Protein AF-A0A519ZUM8-F1 (afdb_monomer_lite)

Structure (mmCIF, N/CA/C/O backbone):
data_AF-A0A519ZUM8-F1
#
_entry.id   AF-A0A519ZUM8-F1
#
loop_
_atom_site.group_PDB
_atom_site.id
_atom_site.type_symbol
_atom_site.label_atom_id
_atom_site.label_alt_id
_atom_site.label_comp_id
_atom_site.label_asym_id
_atom_site.label_entity_id
_atom_site.label_seq_id
_atom_site.pdbx_PDB_ins_code
_atom_site.Cartn_x
_atom_site.Cartn_y
_atom_site.Cartn_z
_atom_site.occupancy
_atom_site.B_iso_or_equiv
_atom_site.auth_seq_id
_atom_site.auth_comp_id
_atom_site.auth_asym_id
_atom_site.auth_atom_id
_atom_site.pdbx_PDB_model_num
ATOM 1 N N . MET A 1 1 ? 19.203 -51.548 42.060 1.00 41.56 1 MET A N 1
ATOM 2 C CA . MET A 1 1 ? 18.776 -51.463 40.642 1.00 41.56 1 MET A CA 1
ATOM 3 C C . MET A 1 1 ? 18.065 -50.136 40.434 1.00 41.56 1 MET A C 1
ATOM 5 O O . MET A 1 1 ? 17.323 -49.725 41.312 1.00 41.56 1 MET A O 1
ATOM 9 N N . LYS A 1 2 ? 18.414 -49.425 39.357 1.00 39.97 2 LYS A N 1
ATOM 10 C CA . LYS A 1 2 ? 18.194 -47.983 39.162 1.00 39.97 2 LYS A CA 1
ATOM 11 C C . LYS A 1 2 ? 16.715 -47.632 38.944 1.00 39.97 2 LYS A C 1
ATOM 13 O O . LYS A 1 2 ? 16.081 -48.186 38.053 1.00 39.97 2 LYS A O 1
ATOM 18 N N . LEU A 1 3 ? 16.223 -46.678 39.734 1.00 42.53 3 LEU A N 1
ATOM 19 C CA . LEU A 1 3 ? 14.941 -45.998 39.568 1.00 42.53 3 LEU A CA 1
ATOM 20 C C . LEU A 1 3 ? 15.120 -44.939 38.462 1.00 42.53 3 LEU A C 1
ATOM 22 O O . LEU A 1 3 ? 15.820 -43.949 38.666 1.00 42.53 3 LEU A O 1
ATOM 26 N N . PHE A 1 4 ? 14.573 -45.173 37.269 1.00 46.28 4 PHE A N 1
ATOM 27 C CA . PHE A 1 4 ? 14.552 -44.170 36.202 1.00 46.28 4 PHE A CA 1
ATOM 28 C C . PHE A 1 4 ? 13.338 -43.260 36.409 1.00 46.28 4 PHE A C 1
ATOM 30 O O . PHE A 1 4 ? 12.204 -43.659 36.154 1.00 46.28 4 PHE A O 1
ATOM 37 N N . SER A 1 5 ? 13.586 -42.040 36.883 1.00 47.97 5 SER A N 1
ATOM 38 C CA . SER A 1 5 ? 12.590 -40.970 36.911 1.00 47.97 5 SER A CA 1
ATOM 39 C C . SER A 1 5 ? 12.244 -40.560 35.480 1.00 47.97 5 SER A C 1
ATOM 41 O O . SER A 1 5 ? 13.072 -39.998 34.763 1.00 47.97 5 SER A O 1
ATOM 43 N N . LEU A 1 6 ? 11.014 -40.858 35.068 1.00 54.91 6 LEU A N 1
ATOM 44 C CA . LEU A 1 6 ? 10.426 -40.407 33.815 1.00 54.91 6 LEU A CA 1
ATOM 45 C C . LEU A 1 6 ? 10.155 -38.895 33.932 1.00 54.91 6 LEU A C 1
ATOM 47 O O . LEU A 1 6 ? 9.176 -38.473 34.542 1.00 54.91 6 LEU A O 1
ATOM 51 N N . ILE A 1 7 ? 11.049 -38.064 33.394 1.00 55.28 7 ILE A N 1
ATOM 52 C CA . ILE A 1 7 ? 10.798 -36.629 33.226 1.00 55.28 7 ILE A CA 1
ATOM 53 C C . ILE A 1 7 ? 9.867 -36.481 32.021 1.00 55.28 7 ILE A C 1
ATOM 55 O O . ILE A 1 7 ? 10.304 -36.476 30.872 1.00 55.28 7 ILE A O 1
ATOM 59 N N . THR A 1 8 ? 8.565 -36.387 32.277 1.00 53.69 8 THR A N 1
ATOM 60 C CA . THR A 1 8 ? 7.583 -35.920 31.293 1.00 53.69 8 THR A CA 1
ATOM 61 C C . THR A 1 8 ? 7.836 -34.443 31.014 1.00 53.69 8 THR A C 1
ATOM 63 O O . THR A 1 8 ? 7.388 -33.566 31.751 1.00 53.69 8 THR A O 1
ATOM 66 N N . LEU A 1 9 ? 8.577 -34.170 29.939 1.00 51.12 9 LEU A N 1
ATOM 67 C CA . LEU A 1 9 ? 8.634 -32.859 29.306 1.00 51.12 9 LEU A CA 1
ATOM 68 C C . LEU A 1 9 ? 7.237 -32.569 28.736 1.00 51.12 9 LEU A C 1
ATOM 70 O O . LEU A 1 9 ? 6.881 -33.036 27.654 1.00 51.12 9 LEU A O 1
ATOM 74 N N . PHE A 1 10 ? 6.421 -31.837 29.493 1.00 53.69 10 PHE A N 1
ATOM 75 C CA . PHE A 1 10 ? 5.206 -31.226 28.968 1.00 53.69 10 PHE A CA 1
ATOM 76 C C . PHE A 1 10 ? 5.630 -30.204 27.911 1.00 53.69 10 PHE A C 1
ATOM 78 O O . PHE A 1 10 ? 6.033 -29.081 28.209 1.00 53.69 10 PHE A O 1
ATOM 85 N N . PHE A 1 11 ? 5.579 -30.632 26.654 1.00 51.28 11 PHE A N 1
ATOM 86 C CA . PHE A 1 11 ? 5.562 -29.759 25.495 1.00 51.28 11 PHE A CA 1
ATOM 87 C C . PHE A 1 11 ? 4.285 -28.910 25.584 1.00 51.28 11 PHE A C 1
ATOM 89 O O . PHE A 1 11 ? 3.235 -29.292 25.075 1.00 51.28 11 PHE A O 1
ATOM 96 N N . CYS A 1 12 ? 4.360 -27.759 26.258 1.00 50.03 12 CYS A N 1
ATOM 97 C CA . CYS A 1 12 ? 3.384 -26.686 26.098 1.00 50.03 12 CYS A CA 1
ATOM 98 C C . CYS A 1 12 ? 3.489 -26.191 24.653 1.00 50.03 12 CYS A C 1
ATOM 100 O O . CYS A 1 12 ? 4.255 -25.278 24.345 1.00 50.03 12 CYS A O 1
ATOM 102 N N . TRP A 1 13 ? 2.772 -26.857 23.748 1.00 47.19 13 TRP A N 1
ATOM 103 C CA . TRP A 1 13 ? 2.555 -26.378 22.393 1.00 47.19 13 TRP A CA 1
ATOM 104 C C . TRP A 1 13 ? 1.933 -24.991 22.490 1.00 47.19 13 TRP A C 1
ATOM 106 O O . TRP A 1 13 ? 0.949 -24.783 23.199 1.00 47.19 13 TRP A O 1
ATOM 116 N N . GLY A 1 14 ? 2.624 -24.041 21.863 1.00 46.78 14 GLY A N 1
ATOM 117 C CA . GLY A 1 14 ? 2.451 -22.618 22.073 1.00 46.78 14 GLY A CA 1
ATOM 118 C C . GLY A 1 14 ? 0.999 -22.188 21.970 1.00 46.78 14 GLY A C 1
ATOM 119 O O . GLY A 1 14 ? 0.382 -22.280 20.912 1.00 46.78 14 GLY A O 1
ATOM 120 N N . VAL A 1 15 ? 0.492 -21.630 23.066 1.00 50.41 15 VAL A N 1
ATOM 121 C CA . VAL A 1 15 ? -0.596 -20.666 22.984 1.00 50.41 15 VAL A CA 1
ATOM 122 C C . VAL A 1 15 ? -0.020 -19.491 22.198 1.00 50.41 15 VAL A C 1
ATOM 124 O O . VAL A 1 15 ? 0.757 -18.695 22.732 1.00 50.41 15 VAL A O 1
ATOM 127 N N . VAL A 1 16 ? -0.315 -19.432 20.899 1.00 53.84 16 VAL A N 1
ATOM 128 C CA . VAL A 1 16 ? -0.046 -18.252 20.079 1.00 53.84 16 VAL A CA 1
ATOM 129 C C . VAL A 1 16 ? -0.999 -17.181 20.591 1.00 53.84 16 VAL A C 1
ATOM 131 O O . VAL A 1 16 ? -2.130 -17.049 20.142 1.00 53.84 16 VAL A O 1
ATOM 134 N N . ASN A 1 17 ? -0.579 -16.469 21.634 1.00 61.06 17 ASN A N 1
ATOM 135 C CA . ASN A 1 17 ? -1.303 -15.297 22.092 1.00 61.06 17 ASN A CA 1
ATOM 136 C C . ASN A 1 17 ? -1.300 -14.291 20.945 1.00 61.06 17 ASN A C 1
ATOM 138 O O . ASN A 1 17 ? -0.235 -14.036 20.381 1.00 61.06 17 ASN A O 1
ATOM 142 N N . ALA A 1 18 ? -2.464 -13.729 20.610 1.00 62.94 18 ALA A N 1
ATOM 143 C CA . ALA A 1 18 ? -2.555 -12.683 19.602 1.00 62.94 18 ALA A CA 1
ATOM 144 C C . ALA A 1 18 ? -1.502 -11.598 19.878 1.00 62.94 18 ALA A C 1
ATOM 146 O O . ALA A 1 18 ? -1.401 -11.070 20.989 1.00 62.94 18 ALA A O 1
ATOM 147 N N . GLN A 1 19 ? -0.676 -11.322 18.872 1.00 86.56 19 GLN A N 1
ATOM 148 C CA . GLN A 1 19 ? 0.558 -10.552 19.036 1.00 86.56 19 GLN A CA 1
ATOM 149 C C . GLN A 1 19 ? 0.344 -9.056 18.789 1.00 86.56 19 GLN A C 1
ATOM 151 O O . GLN A 1 19 ? 1.147 -8.233 19.236 1.00 86.56 19 GLN A O 1
ATOM 156 N N . THR A 1 20 ? -0.760 -8.689 18.132 1.00 95.06 20 THR A N 1
ATOM 157 C CA . THR A 1 20 ? -1.128 -7.294 17.890 1.00 95.06 20 THR A CA 1
ATOM 158 C C . THR A 1 20 ? -2.576 -7.042 18.280 1.00 95.06 20 THR A C 1
ATOM 160 O O . THR A 1 20 ? -3.493 -7.488 17.604 1.00 95.06 20 THR A O 1
ATOM 163 N N . LYS A 1 21 ? -2.800 -6.281 19.349 1.00 97.06 21 LYS A N 1
ATOM 164 C CA . LYS A 1 21 ? -4.116 -5.832 19.804 1.00 97.06 21 LYS A CA 1
ATOM 165 C C . LYS A 1 21 ? -4.288 -4.355 19.481 1.00 97.06 21 LYS A C 1
ATOM 167 O O . LYS A 1 21 ? -3.681 -3.492 20.109 1.00 97.06 21 LYS A O 1
ATOM 172 N N . ILE A 1 22 ? -5.124 -4.054 18.503 1.00 97.69 22 ILE A N 1
ATOM 173 C CA . ILE A 1 22 ? -5.331 -2.693 18.015 1.00 97.69 22 ILE A CA 1
ATOM 174 C C . ILE A 1 22 ? -6.565 -2.120 18.706 1.00 97.69 22 ILE A C 1
ATOM 176 O O . ILE A 1 22 ? -7.627 -2.743 18.720 1.00 97.69 22 ILE A O 1
ATOM 180 N N . GLN A 1 23 ? -6.429 -0.916 19.257 1.00 98.31 23 GLN A N 1
ATOM 181 C CA . GLN A 1 23 ? -7.557 -0.120 19.729 1.00 98.31 23 GLN A CA 1
ATOM 182 C C . GLN A 1 23 ? -7.806 1.025 18.746 1.00 98.31 23 GLN A C 1
ATOM 184 O O . GLN A 1 23 ? -6.896 1.807 18.475 1.00 98.31 23 GLN A O 1
ATOM 189 N N . ILE A 1 24 ? -9.031 1.157 18.247 1.00 98.19 24 ILE A N 1
ATOM 190 C CA . ILE A 1 24 ? -9.461 2.312 17.453 1.00 98.19 24 ILE A CA 1
ATOM 191 C C . ILE A 1 24 ? -10.409 3.156 18.298 1.00 98.19 24 ILE A C 1
ATOM 193 O O . ILE A 1 24 ? -11.334 2.620 18.908 1.00 98.19 24 ILE A O 1
ATOM 197 N N . SER A 1 25 ? -10.184 4.466 18.309 1.00 98.31 25 SER A N 1
ATOM 198 C CA . SER A 1 25 ? -11.112 5.458 18.847 1.00 98.31 25 SER A CA 1
ATOM 199 C C . SER A 1 25 ? -11.563 6.392 17.729 1.00 98.31 25 SER A C 1
ATOM 201 O O . SER A 1 25 ? -10.733 7.047 17.095 1.00 98.31 25 SER A O 1
ATOM 203 N N . THR A 1 26 ? -12.870 6.474 17.512 1.00 98.06 26 THR A N 1
ATOM 204 C CA . THR A 1 26 ? -13.480 7.150 16.368 1.00 98.06 26 THR A CA 1
ATOM 205 C C . THR A 1 26 ? -14.286 8.353 16.819 1.00 98.06 26 THR A C 1
ATOM 207 O O . THR A 1 26 ? -15.216 8.236 17.609 1.00 98.06 26 THR A O 1
ATOM 210 N N . LYS A 1 27 ? -13.957 9.526 16.278 1.00 97.75 27 LYS A N 1
ATOM 211 C CA . LYS A 1 27 ? -14.781 10.730 16.397 1.00 97.75 27 LYS A CA 1
ATOM 212 C C . LYS A 1 27 ? -15.744 10.798 15.214 1.00 97.75 27 LYS A C 1
ATOM 214 O O . LYS A 1 27 ? -15.303 10.909 14.071 1.00 97.75 27 LYS A O 1
ATOM 219 N N . ASN A 1 28 ? -17.046 10.792 15.489 1.00 96.12 28 ASN A N 1
ATOM 220 C CA . ASN A 1 28 ? -18.106 10.924 14.484 1.00 96.12 28 ASN A CA 1
ATOM 221 C C . ASN A 1 28 ? -18.927 12.214 14.708 1.00 96.12 28 ASN A C 1
ATOM 223 O O . ASN A 1 28 ? -20.092 12.149 15.105 1.00 96.12 28 ASN A O 1
ATOM 227 N N . PRO A 1 29 ? -18.336 13.408 14.494 1.00 94.12 29 PRO A N 1
ATOM 228 C CA . PRO A 1 29 ? -18.987 14.685 14.804 1.00 94.12 29 PRO A CA 1
ATOM 229 C C . PRO A 1 29 ? -20.238 14.951 13.957 1.00 94.12 29 PRO A C 1
ATOM 231 O O . PRO A 1 29 ? -21.135 15.662 14.397 1.00 94.12 29 PRO A O 1
ATOM 234 N N . LEU A 1 30 ? -20.310 14.370 12.756 1.00 94.19 30 LEU A N 1
ATOM 235 C CA . LEU A 1 30 ? -21.458 14.492 11.854 1.00 94.19 30 LEU A CA 1
ATOM 236 C C . LEU A 1 30 ? -22.570 13.478 12.153 1.00 94.19 30 LEU A C 1
ATOM 238 O O . LEU A 1 30 ? -23.554 13.443 11.418 1.00 94.19 30 LEU A O 1
ATOM 242 N N . GLN A 1 31 ? -22.405 12.640 13.186 1.00 94.62 31 GLN A N 1
ATOM 243 C CA . GLN A 1 31 ? -23.358 11.593 13.567 1.00 94.62 31 GLN A CA 1
ATOM 244 C C . GLN A 1 31 ? -23.766 10.715 12.375 1.00 94.62 31 GLN A C 1
ATOM 246 O O . GLN A 1 31 ? -24.932 10.363 12.195 1.00 94.62 31 GLN A O 1
ATOM 251 N N . LEU A 1 32 ? -22.791 10.371 11.528 1.00 95.06 32 LEU A N 1
ATOM 252 C CA . LEU A 1 32 ? -23.019 9.500 10.383 1.00 95.06 32 LEU A CA 1
ATOM 253 C C . LEU A 1 32 ? -23.594 8.171 10.877 1.00 95.06 32 LEU A C 1
ATOM 255 O O . LEU A 1 32 ? -23.046 7.567 11.802 1.00 95.06 32 LEU A O 1
ATOM 259 N N . LYS A 1 33 ? -24.671 7.703 10.242 1.00 96.06 33 LYS A N 1
ATOM 260 C CA . LYS A 1 33 ? -25.245 6.385 10.519 1.00 96.06 33 LYS A CA 1
ATOM 261 C C . LYS A 1 33 ? -24.340 5.309 9.921 1.00 96.06 33 LYS A C 1
ATOM 263 O O . LYS A 1 33 ? -24.407 5.035 8.727 1.00 96.06 33 LYS A O 1
ATOM 268 N N . ILE A 1 34 ? -23.470 4.746 10.749 1.00 97.38 34 ILE A N 1
ATOM 269 C CA . ILE A 1 34 ? -22.538 3.690 10.352 1.00 97.38 34 ILE A CA 1
ATOM 270 C C . ILE A 1 34 ? -23.230 2.351 10.577 1.00 97.38 34 ILE A C 1
ATOM 272 O O . ILE A 1 34 ? -23.614 2.035 11.700 1.00 97.38 34 ILE A O 1
ATOM 276 N N . ASP A 1 35 ? -23.383 1.578 9.507 1.00 97.31 35 ASP A N 1
ATOM 277 C CA . ASP A 1 35 ? -24.041 0.275 9.563 1.00 97.31 35 ASP A CA 1
ATOM 278 C C . ASP A 1 35 ? -23.105 -0.779 10.166 1.00 97.31 35 ASP A C 1
ATOM 280 O O . ASP A 1 35 ? -23.524 -1.582 10.994 1.00 97.31 35 ASP A O 1
ATOM 284 N N . ARG A 1 36 ? -21.821 -0.751 9.780 1.00 97.50 36 ARG A N 1
ATOM 285 C CA . ARG A 1 36 ? -20.777 -1.638 10.311 1.00 97.50 36 ARG A CA 1
ATOM 286 C C . ARG A 1 36 ? -19.369 -1.102 10.078 1.00 97.50 36 ARG A C 1
ATOM 288 O O . ARG A 1 36 ? -19.149 -0.227 9.233 1.00 97.50 36 ARG A O 1
ATOM 295 N N . VAL A 1 37 ? -18.414 -1.682 10.797 1.00 98.19 37 VAL A N 1
ATOM 296 C CA . VAL A 1 37 ? -16.978 -1.459 10.624 1.00 98.19 37 VAL A CA 1
ATOM 297 C C . VAL A 1 37 ? -16.316 -2.768 10.215 1.00 98.19 37 VAL A C 1
ATOM 299 O O . VAL A 1 37 ? -16.495 -3.788 10.873 1.00 98.19 37 VAL A O 1
ATOM 302 N N . GLU A 1 38 ? -15.538 -2.736 9.139 1.00 98.25 38 GLU A N 1
ATOM 303 C CA . GLU A 1 38 ? -14.718 -3.866 8.705 1.00 98.25 38 GLU A CA 1
ATOM 304 C C . GLU A 1 38 ? -13.250 -3.541 8.984 1.00 98.25 38 GLU A C 1
ATOM 306 O O . GLU A 1 38 ? -12.770 -2.460 8.622 1.00 98.25 38 GLU A O 1
ATOM 311 N N . VAL A 1 39 ? -12.527 -4.471 9.603 1.00 97.88 39 VAL A N 1
ATOM 312 C CA . VAL A 1 39 ? -11.082 -4.346 9.814 1.00 97.88 39 VAL A CA 1
ATOM 313 C C . VAL A 1 39 ? -10.387 -5.625 9.391 1.00 97.88 39 VAL A C 1
ATOM 315 O O . VAL A 1 39 ? -10.788 -6.711 9.790 1.00 97.88 39 VAL A O 1
ATOM 318 N N . PHE A 1 40 ? -9.343 -5.503 8.579 1.00 97.44 40 PHE A N 1
ATOM 319 C CA . PHE A 1 40 ? -8.616 -6.658 8.060 1.00 97.44 40 PHE A CA 1
ATOM 320 C C . PHE A 1 40 ? -7.171 -6.312 7.719 1.00 97.44 40 PHE A C 1
ATOM 322 O O . PHE A 1 40 ? -6.838 -5.154 7.448 1.00 97.44 40 PHE A O 1
ATOM 329 N N . ASP A 1 41 ? -6.305 -7.316 7.727 1.00 94.81 41 ASP A N 1
ATOM 330 C CA . ASP A 1 41 ? -4.912 -7.164 7.323 1.00 94.81 41 ASP A CA 1
ATOM 331 C C . ASP A 1 41 ? -4.784 -7.094 5.791 1.00 94.81 41 ASP A C 1
ATOM 333 O O . ASP A 1 41 ? -5.664 -7.528 5.051 1.00 94.81 41 ASP A O 1
ATOM 337 N N . LEU A 1 42 ? -3.684 -6.554 5.265 1.00 91.81 42 LEU A N 1
ATOM 338 C CA . LEU A 1 42 ? -3.498 -6.368 3.821 1.00 91.81 42 LEU A CA 1
ATOM 339 C C . LEU A 1 42 ? -3.555 -7.692 3.046 1.00 91.81 42 LEU A C 1
ATOM 341 O O . LEU A 1 42 ? -3.965 -7.698 1.885 1.00 91.81 42 LEU A O 1
ATOM 345 N N . SER A 1 43 ? -3.181 -8.808 3.683 1.00 89.31 43 SER A N 1
ATOM 346 C CA . SER A 1 43 ? -3.283 -10.138 3.076 1.00 89.31 43 SER A CA 1
ATOM 347 C C . SER A 1 43 ? -4.695 -10.734 3.109 1.00 89.31 43 SER A C 1
ATOM 349 O O . SER A 1 43 ? -4.920 -11.749 2.455 1.00 89.31 43 SER A O 1
ATOM 351 N N . GLN A 1 44 ? -5.637 -10.090 3.811 1.00 91.12 44 GLN A N 1
ATOM 352 C CA . GLN A 1 44 ? -7.028 -10.523 3.998 1.00 91.12 44 GLN A CA 1
ATOM 353 C C . GLN A 1 44 ? -7.154 -11.932 4.593 1.00 91.12 44 GLN A C 1
ATOM 355 O O . GLN A 1 44 ? -8.130 -12.634 4.340 1.00 91.12 44 GLN A O 1
ATOM 360 N N . LYS A 1 45 ? -6.158 -12.364 5.370 1.00 92.56 45 LYS A N 1
ATOM 361 C CA . LYS A 1 45 ? -6.202 -13.647 6.083 1.00 92.56 45 LYS A CA 1
ATOM 362 C C . LYS A 1 45 ? -7.006 -13.532 7.369 1.00 92.56 45 LYS A C 1
ATOM 364 O O . LYS A 1 45 ? -7.655 -14.492 7.768 1.00 92.56 45 LYS A O 1
ATOM 369 N N . GLU A 1 46 ? -6.966 -12.363 7.992 1.00 95.38 46 GLU A N 1
ATOM 370 C CA . GLU A 1 46 ? -7.698 -12.041 9.205 1.00 95.38 46 GLU A CA 1
ATOM 371 C C . GLU A 1 46 ? -8.658 -10.891 8.899 1.00 95.38 46 GLU A C 1
ATOM 373 O O . GLU A 1 46 ? -8.252 -9.827 8.422 1.00 95.38 46 GLU A O 1
ATOM 378 N N . PHE A 1 47 ? -9.946 -11.116 9.149 1.00 96.94 47 PHE A N 1
ATOM 379 C CA . PHE A 1 47 ? -11.018 -10.187 8.814 1.00 96.94 47 PHE A CA 1
ATOM 380 C C . PHE A 1 47 ? -12.051 -10.142 9.937 1.00 96.94 47 PHE A C 1
ATOM 382 O O . PHE A 1 47 ? -12.531 -11.178 10.395 1.00 96.94 47 PHE A O 1
ATOM 389 N N . TYR A 1 48 ? -12.423 -8.931 10.341 1.00 97.50 48 TYR A N 1
ATOM 390 C CA . TYR A 1 48 ? -13.427 -8.665 11.361 1.00 97.50 48 TYR A CA 1
ATOM 391 C C . TYR A 1 48 ? -14.538 -7.804 10.778 1.00 97.50 48 TYR A C 1
ATOM 393 O O . TYR A 1 48 ? -14.275 -6.720 10.258 1.00 97.50 48 TYR A O 1
ATOM 401 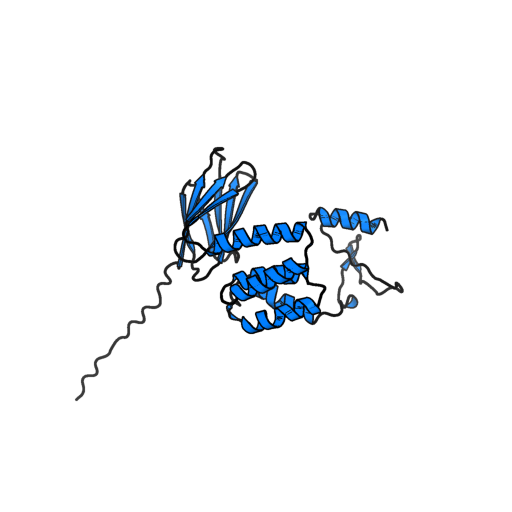N N . GLU A 1 49 ? -15.778 -8.261 10.931 1.00 97.81 49 GLU A N 1
ATOM 402 C CA . GLU A 1 49 ? -16.983 -7.461 10.723 1.00 97.81 49 GLU A CA 1
ATOM 403 C C . GLU A 1 49 ? -17.587 -7.141 12.092 1.00 97.81 49 GLU A C 1
ATOM 405 O O . GLU A 1 49 ? -17.929 -8.046 12.852 1.00 97.81 49 GLU A O 1
ATOM 410 N N . LEU A 1 50 ? -17.663 -5.856 12.436 1.00 97.06 50 LEU A N 1
ATOM 411 C CA . LEU A 1 50 ? -18.026 -5.388 13.770 1.00 97.06 50 LEU A CA 1
ATOM 412 C C . LEU A 1 50 ? -19.182 -4.389 13.695 1.00 97.06 50 LEU A C 1
ATOM 414 O O . LEU A 1 50 ? -19.237 -3.537 12.803 1.00 97.06 50 LEU A O 1
ATOM 418 N N . ASN A 1 51 ? -20.069 -4.440 14.689 1.00 97.50 51 ASN A N 1
ATOM 419 C CA . ASN A 1 51 ? -21.014 -3.352 14.927 1.00 97.50 51 ASN A CA 1
ATOM 420 C C . ASN A 1 51 ? -20.244 -2.081 15.306 1.00 97.50 51 ASN A C 1
ATOM 422 O O . ASN A 1 51 ? -19.234 -2.149 16.008 1.00 97.50 51 ASN A O 1
ATOM 426 N N . TYR A 1 52 ? -20.719 -0.920 14.854 1.00 97.25 52 TYR A N 1
ATOM 427 C CA . TYR A 1 52 ? -20.063 0.345 15.168 1.00 97.25 52 TYR A CA 1
ATOM 428 C C . TYR A 1 52 ? -20.132 0.674 16.667 1.00 97.25 52 TYR A C 1
ATOM 430 O O . TYR A 1 52 ? -21.199 0.640 17.280 1.00 97.25 52 TYR A O 1
ATOM 438 N N . SER A 1 53 ? -18.990 1.077 17.220 1.00 96.56 53 SER A N 1
ATOM 439 C CA . SER A 1 53 ? -18.863 1.782 18.493 1.00 96.56 53 SER A CA 1
ATOM 440 C C . SER A 1 53 ? -17.745 2.819 18.387 1.00 96.56 53 SER A C 1
ATOM 442 O O . SER A 1 53 ? -16.807 2.661 17.603 1.00 96.56 53 SER A O 1
ATOM 444 N N . ASP A 1 54 ? -17.810 3.870 19.208 1.00 96.62 54 ASP A N 1
ATOM 445 C CA . ASP A 1 54 ? -16.780 4.922 19.229 1.00 96.62 54 ASP A CA 1
ATOM 446 C C . ASP A 1 54 ? -15.406 4.396 19.667 1.00 96.62 54 ASP A C 1
ATOM 448 O O . ASP A 1 54 ? -14.382 5.010 19.375 1.00 96.62 54 ASP A O 1
ATOM 452 N N . SER A 1 55 ? -15.363 3.252 20.357 1.00 97.50 55 SER A N 1
ATOM 453 C CA . SER A 1 55 ? -14.122 2.531 20.614 1.00 97.50 55 SER A CA 1
ATOM 454 C C . SER A 1 55 ? -14.267 1.058 20.270 1.00 97.50 55 SER A C 1
ATOM 456 O O . SER A 1 55 ? -15.130 0.367 20.814 1.00 97.50 55 SER A O 1
ATOM 458 N N . LEU A 1 56 ? -13.396 0.586 19.381 1.00 98.00 56 LEU A N 1
ATOM 459 C CA . LEU A 1 56 ? -13.302 -0.804 18.953 1.00 98.00 56 LEU A CA 1
ATOM 460 C C . LEU A 1 56 ? -11.943 -1.367 19.353 1.00 98.00 56 LEU A C 1
ATOM 462 O O . LEU A 1 56 ? -10.936 -0.660 19.388 1.00 98.00 56 LEU A O 1
ATOM 466 N N . THR A 1 57 ? -11.911 -2.655 19.670 1.00 97.50 57 THR A N 1
ATOM 467 C CA . THR A 1 57 ? -10.676 -3.380 19.970 1.00 97.50 57 THR A CA 1
ATOM 468 C C . THR A 1 57 ? -10.735 -4.750 19.324 1.00 97.50 57 THR A C 1
ATOM 470 O O . THR A 1 57 ? -11.737 -5.448 19.443 1.00 97.50 57 THR A O 1
ATOM 473 N N . PHE A 1 58 ? -9.656 -5.130 18.656 1.00 95.12 58 PHE A N 1
ATOM 474 C CA . PHE A 1 58 ? -9.531 -6.400 17.947 1.00 95.12 58 PHE A CA 1
ATOM 475 C C . PHE A 1 58 ? -8.065 -6.835 17.948 1.00 95.12 58 PHE A C 1
ATOM 477 O O . PHE A 1 58 ? -7.161 -6.023 18.173 1.00 95.12 58 PHE A O 1
ATOM 484 N N . SER A 1 59 ? -7.834 -8.127 17.743 1.00 96.38 59 SER A N 1
ATOM 485 C CA . SER A 1 59 ? -6.530 -8.747 17.958 1.00 96.38 59 SER A CA 1
ATOM 486 C C . SER A 1 59 ? -6.146 -9.593 16.759 1.00 96.38 59 SER A C 1
ATOM 488 O O . SER A 1 59 ? -6.870 -10.523 16.447 1.00 96.38 59 SER A O 1
ATOM 490 N N . PHE A 1 60 ? -5.002 -9.294 16.156 1.00 95.50 60 PHE A N 1
ATOM 491 C CA . PHE A 1 60 ? -4.431 -10.009 15.024 1.00 95.50 60 PHE A CA 1
ATOM 492 C C . PHE A 1 60 ? -3.259 -10.910 15.449 1.00 95.50 60 PHE A C 1
ATOM 494 O O . PHE A 1 60 ? -2.458 -10.563 16.332 1.00 95.50 60 PHE A O 1
ATOM 501 N N . GLU A 1 61 ? -3.092 -12.035 14.763 1.00 93.94 61 GLU A N 1
ATOM 502 C CA . GLU A 1 61 ? -1.993 -12.995 14.916 1.00 93.94 61 GLU A CA 1
ATOM 503 C C . GLU A 1 61 ? -0.725 -12.542 14.164 1.00 93.94 61 GLU A C 1
ATOM 505 O O . GLU A 1 61 ? -0.125 -13.272 13.373 1.00 93.94 61 GLU A O 1
ATOM 510 N N . LYS A 1 62 ? -0.293 -11.297 14.412 1.00 91.31 62 LYS A N 1
ATOM 511 C CA . LYS A 1 62 ? 0.843 -10.660 13.723 1.00 91.31 62 LYS A CA 1
ATOM 512 C C . LYS A 1 62 ? 1.964 -10.273 14.684 1.00 91.31 62 LYS A C 1
ATOM 514 O O . LYS A 1 62 ? 1.753 -9.470 15.589 1.00 91.31 62 LYS A O 1
ATOM 519 N N . SER A 1 63 ? 3.169 -10.793 14.440 1.00 90.69 63 SER A N 1
ATOM 520 C CA . SER A 1 63 ? 4.408 -10.519 15.210 1.00 90.69 63 SER A CA 1
ATOM 521 C C . SER A 1 63 ? 5.258 -9.406 14.628 1.00 90.69 63 SER A C 1
ATOM 523 O O . SER A 1 63 ? 6.238 -8.992 15.240 1.00 90.69 63 SER A O 1
ATOM 525 N N . ASN A 1 64 ? 4.944 -8.981 13.412 1.00 91.31 64 ASN A N 1
ATOM 526 C CA . ASN A 1 64 ? 5.746 -8.059 12.629 1.00 91.31 64 ASN A CA 1
ATOM 527 C C . ASN A 1 64 ? 4.918 -6.823 12.292 1.00 91.31 64 ASN A C 1
ATOM 529 O O . ASN A 1 64 ? 3.704 -6.800 12.490 1.00 91.31 64 ASN A O 1
ATOM 533 N N . ILE A 1 65 ? 5.591 -5.798 11.770 1.00 93.62 65 ILE A N 1
ATOM 534 C CA . ILE A 1 65 ? 4.901 -4.662 11.161 1.00 93.62 65 ILE A CA 1
ATOM 535 C C . ILE A 1 65 ? 3.998 -5.197 10.047 1.00 93.62 65 ILE A C 1
ATOM 537 O O . ILE A 1 65 ? 4.460 -5.939 9.179 1.00 93.62 65 ILE A O 1
ATOM 541 N N . ASP A 1 66 ? 2.731 -4.802 10.071 1.00 94.25 66 ASP A N 1
ATOM 542 C CA . ASP A 1 66 ? 1.754 -5.160 9.046 1.00 94.25 66 ASP A CA 1
ATOM 543 C C . ASP A 1 66 ? 0.902 -3.939 8.686 1.00 94.25 66 ASP A C 1
ATOM 545 O O . ASP A 1 66 ? 0.939 -2.886 9.339 1.00 94.25 66 ASP A O 1
ATOM 549 N N . CYS A 1 67 ? 0.157 -4.076 7.602 1.00 94.62 67 CYS A N 1
ATOM 550 C CA . CYS A 1 67 ? -0.727 -3.075 7.074 1.00 94.62 67 CYS A CA 1
ATOM 551 C C . CYS A 1 67 ? -2.178 -3.513 7.256 1.00 94.62 67 CYS A C 1
ATOM 553 O O . CYS A 1 67 ? -2.565 -4.608 6.862 1.00 94.62 67 CYS A O 1
ATOM 555 N N . TYR A 1 68 ? -2.986 -2.633 7.826 1.00 96.12 68 TYR A N 1
ATOM 556 C CA . TYR A 1 68 ? -4.373 -2.884 8.174 1.00 96.12 68 TYR A CA 1
ATOM 557 C C . TYR A 1 68 ? -5.269 -1.925 7.406 1.00 96.12 68 TYR A C 1
ATOM 559 O O . TYR A 1 68 ? -4.945 -0.751 7.221 1.00 96.12 68 TYR A O 1
ATOM 567 N N . ASN A 1 69 ? -6.414 -2.423 6.972 1.00 97.38 69 ASN A N 1
ATOM 568 C CA . ASN A 1 69 ? -7.468 -1.638 6.360 1.00 97.38 69 ASN A CA 1
ATOM 569 C C . ASN A 1 69 ? -8.606 -1.491 7.360 1.00 97.38 69 ASN A C 1
ATOM 571 O O . ASN A 1 69 ? -9.049 -2.478 7.940 1.00 97.38 69 ASN A O 1
ATOM 575 N N . ILE A 1 70 ? -9.101 -0.269 7.510 1.00 97.56 70 ILE A N 1
ATOM 576 C CA . ILE A 1 70 ? -10.293 0.040 8.295 1.00 97.56 70 ILE A CA 1
ATOM 577 C C . ILE A 1 70 ? -11.330 0.589 7.328 1.00 97.56 70 ILE A C 1
ATOM 579 O O . ILE A 1 70 ? -11.037 1.521 6.573 1.00 97.56 70 ILE A O 1
ATOM 583 N N . ARG A 1 71 ? -12.539 0.032 7.344 1.00 97.88 71 ARG A N 1
ATOM 584 C CA . ARG A 1 71 ? -13.660 0.491 6.523 1.00 97.88 71 ARG A CA 1
ATOM 585 C C . ARG A 1 71 ? -14.877 0.772 7.387 1.00 97.88 71 ARG A C 1
ATOM 587 O O . ARG A 1 71 ? -15.272 -0.062 8.189 1.00 97.88 71 ARG A O 1
ATOM 594 N N . TYR A 1 72 ? -15.498 1.920 7.163 1.00 98.06 72 TYR A N 1
ATOM 595 C CA . TYR A 1 72 ? -16.797 2.284 7.716 1.00 98.06 72 TYR A CA 1
ATOM 596 C C . TYR A 1 72 ? -17.828 2.208 6.597 1.00 98.06 72 TYR A C 1
ATOM 598 O O . TYR A 1 72 ? -17.690 2.887 5.572 1.00 98.06 72 TYR A O 1
ATOM 606 N N . ILE A 1 73 ? -18.844 1.372 6.787 1.00 97.94 73 ILE A N 1
ATOM 607 C CA . ILE A 1 73 ? -19.927 1.172 5.825 1.00 97.94 73 ILE A CA 1
ATOM 608 C C . ILE A 1 73 ? -21.105 2.062 6.222 1.00 97.94 73 ILE A C 1
ATOM 610 O O . ILE A 1 73 ? -21.566 2.020 7.360 1.00 97.94 73 ILE A O 1
ATOM 614 N N . ILE A 1 74 ? -21.548 2.904 5.287 1.00 96.75 74 ILE A N 1
ATOM 615 C CA . ILE A 1 74 ? -22.601 3.911 5.469 1.00 96.75 74 ILE A CA 1
ATOM 616 C C . ILE A 1 74 ? -23.549 3.803 4.267 1.00 96.75 74 ILE A C 1
ATOM 618 O O . ILE A 1 74 ? -23.328 4.411 3.213 1.00 96.75 74 ILE A O 1
ATOM 622 N N . GLY A 1 75 ? -24.589 2.983 4.381 1.00 95.00 75 GLY A N 1
ATOM 623 C CA . GLY A 1 75 ? -25.466 2.599 3.282 1.00 95.00 75 GLY A CA 1
ATOM 624 C C . GLY A 1 75 ? -24.675 1.981 2.126 1.00 95.00 75 GLY A C 1
ATOM 625 O O . GLY A 1 75 ? -24.075 0.920 2.251 1.00 95.00 75 GLY A O 1
ATOM 626 N N . LYS A 1 76 ? -24.653 2.667 0.975 1.00 94.88 76 LYS A N 1
ATOM 627 C CA . LYS A 1 76 ? -23.878 2.253 -0.215 1.00 94.88 76 LYS A CA 1
ATOM 628 C C . LYS A 1 76 ? -22.458 2.830 -0.259 1.00 94.88 76 LYS A C 1
ATOM 630 O O . LYS A 1 76 ? -21.724 2.576 -1.212 1.00 94.88 76 LYS A O 1
ATOM 635 N N . LYS A 1 77 ? -22.086 3.662 0.713 1.00 95.25 77 LYS A N 1
ATOM 636 C CA . LYS A 1 77 ? -20.794 4.342 0.764 1.00 95.25 77 LYS A CA 1
ATOM 637 C C . LYS A 1 77 ? -19.838 3.595 1.683 1.00 95.25 77 LYS A C 1
ATOM 639 O O . LYS A 1 77 ? -20.220 3.139 2.755 1.00 95.25 77 LYS A O 1
ATOM 644 N N . THR A 1 78 ? -18.571 3.557 1.289 1.00 96.75 78 THR A N 1
ATOM 645 C CA . THR A 1 78 ? -17.482 3.048 2.122 1.00 96.75 78 THR A CA 1
ATOM 646 C C . THR A 1 78 ? -16.459 4.151 2.337 1.00 96.75 78 THR A C 1
ATOM 648 O O . THR A 1 78 ? -15.845 4.625 1.380 1.00 96.75 78 THR A O 1
ATOM 651 N N . LEU A 1 79 ? -16.264 4.552 3.592 1.00 97.50 79 LEU A N 1
ATOM 652 C CA . LEU A 1 79 ? -15.102 5.341 3.994 1.00 97.50 79 LEU A CA 1
ATOM 653 C C . LEU A 1 79 ? -14.006 4.363 4.401 1.00 97.50 79 LEU A C 1
ATOM 655 O O . LEU A 1 79 ? -14.287 3.395 5.101 1.00 97.50 79 LEU A O 1
ATOM 659 N N . ARG A 1 80 ? -12.769 4.578 3.958 1.00 96.50 80 ARG A N 1
ATOM 660 C CA . ARG A 1 80 ? -11.673 3.651 4.244 1.00 96.50 80 ARG A CA 1
ATOM 661 C C . ARG A 1 80 ? -10.370 4.374 4.510 1.00 96.50 80 ARG A C 1
ATOM 663 O O . ARG A 1 80 ? -10.130 5.421 3.917 1.00 96.50 80 ARG A O 1
ATOM 670 N N . GLU A 1 81 ? -9.528 3.758 5.323 1.00 96.06 81 GLU A N 1
ATOM 671 C CA . GLU A 1 81 ? -8.136 4.151 5.500 1.00 96.06 81 GLU A CA 1
ATOM 672 C C . GLU A 1 81 ? -7.257 2.910 5.649 1.00 96.06 81 GLU A C 1
ATOM 674 O O . GLU A 1 81 ? -7.701 1.870 6.144 1.00 96.06 81 GLU A O 1
ATOM 679 N N . GLN A 1 82 ? -6.012 3.030 5.199 1.00 95.31 82 GLN A N 1
ATOM 680 C CA . GLN A 1 82 ? -5.009 1.982 5.280 1.00 95.31 82 GLN A CA 1
ATOM 681 C C . GLN A 1 82 ? -3.853 2.468 6.159 1.00 95.31 82 GLN A C 1
ATOM 683 O O . GLN A 1 82 ? -3.221 3.489 5.878 1.00 95.31 82 GLN A O 1
ATOM 688 N N . ILE A 1 83 ? -3.550 1.719 7.216 1.00 95.50 83 ILE A N 1
ATOM 689 C CA . ILE A 1 83 ? -2.577 2.100 8.241 1.00 95.50 83 ILE A CA 1
ATOM 690 C C . ILE A 1 83 ? -1.525 1.017 8.435 1.00 95.50 83 ILE A C 1
ATOM 692 O O . ILE A 1 83 ? -1.827 -0.170 8.443 1.00 95.50 83 ILE A O 1
ATOM 696 N N . TRP A 1 84 ? -0.276 1.431 8.608 1.00 95.31 84 TRP A N 1
ATOM 697 C CA . TRP A 1 84 ? 0.814 0.530 8.967 1.00 95.31 84 TRP A CA 1
ATOM 698 C C . TRP A 1 84 ? 1.084 0.631 10.455 1.00 95.31 84 TRP A C 1
ATOM 700 O O . TRP A 1 84 ? 1.220 1.743 10.973 1.00 95.31 84 TRP A O 1
ATOM 710 N N . LEU A 1 85 ? 1.128 -0.513 11.132 1.00 96.31 85 LEU A N 1
ATOM 711 C CA . LEU A 1 85 ? 1.267 -0.562 12.579 1.00 96.31 85 LEU A CA 1
ATOM 712 C C . LEU A 1 85 ? 2.364 -1.530 13.014 1.00 96.31 85 LEU A C 1
ATOM 714 O O . LEU A 1 85 ? 2.548 -2.595 12.425 1.00 96.31 85 LEU A O 1
ATOM 718 N N . ASN A 1 86 ? 3.060 -1.159 14.089 1.00 95.00 86 ASN A N 1
ATOM 719 C CA . ASN A 1 86 ? 3.915 -2.070 14.834 1.00 95.00 86 ASN A CA 1
ATOM 720 C C . ASN A 1 86 ? 3.059 -3.116 15.564 1.00 95.00 86 ASN A C 1
ATOM 722 O O . ASN A 1 86 ? 1.908 -2.828 15.911 1.00 95.00 86 ASN A O 1
ATOM 726 N N . PRO A 1 87 ? 3.634 -4.294 15.854 1.00 94.69 87 PRO A N 1
ATOM 727 C CA . PRO A 1 87 ? 2.995 -5.254 16.738 1.00 94.69 87 PRO A CA 1
ATOM 728 C C . PRO A 1 87 ? 2.882 -4.714 18.172 1.00 94.69 87 PRO A C 1
ATOM 730 O O . PRO A 1 87 ? 3.522 -3.723 18.536 1.00 94.69 87 PRO A O 1
ATOM 733 N N . GLY A 1 88 ? 2.084 -5.376 19.011 1.00 95.69 88 GLY A N 1
ATOM 734 C CA . GLY A 1 88 ? 1.833 -4.967 20.394 1.00 95.69 88 GLY A CA 1
ATOM 735 C C . GLY A 1 88 ? 0.463 -4.316 20.575 1.00 95.69 88 GLY A C 1
ATOM 736 O O . GLY A 1 88 ? -0.545 -4.916 20.224 1.00 95.69 88 GLY A O 1
ATOM 737 N N . ASN A 1 89 ? 0.405 -3.116 21.165 1.00 97.19 89 ASN A N 1
ATOM 738 C CA . ASN A 1 89 ? -0.860 -2.460 21.542 1.00 97.19 89 ASN A CA 1
ATOM 739 C C . ASN A 1 89 ? -1.009 -1.048 20.935 1.00 97.19 89 ASN A C 1
ATOM 741 O O . ASN A 1 89 ? -1.033 -0.058 21.686 1.00 97.19 89 ASN A O 1
ATOM 745 N N . PRO A 1 90 ? -1.044 -0.910 19.595 1.00 97.75 90 PRO A N 1
ATOM 746 C CA . PRO A 1 90 ? -1.235 0.384 18.954 1.00 97.75 90 PRO A CA 1
ATOM 747 C C . PRO A 1 90 ? -2.633 0.947 19.239 1.00 97.75 90 PRO A C 1
ATOM 749 O O . PRO A 1 90 ? -3.632 0.222 19.246 1.00 97.75 90 PRO A O 1
ATOM 752 N N . LYS A 1 91 ? -2.704 2.266 19.442 1.00 98.31 91 LYS A N 1
ATOM 753 C CA . LYS A 1 91 ? -3.973 2.998 19.573 1.00 98.31 91 LYS A CA 1
ATOM 754 C C . LYS A 1 91 ? -4.112 3.983 18.429 1.00 98.31 91 LYS A C 1
ATOM 756 O O . LYS A 1 91 ? -3.248 4.837 18.254 1.00 98.31 91 LYS A O 1
ATOM 761 N N . VAL A 1 92 ? -5.192 3.876 17.674 1.00 98.38 92 VAL A N 1
ATOM 762 C CA . VAL A 1 92 ? -5.454 4.675 16.478 1.00 98.38 92 VAL A CA 1
ATOM 763 C C . VAL A 1 92 ? -6.615 5.608 16.780 1.00 98.38 92 VAL A C 1
ATOM 765 O O . VAL A 1 92 ? -7.730 5.160 17.032 1.00 98.38 92 VAL A O 1
ATOM 768 N N . LEU A 1 93 ? -6.355 6.909 16.763 1.00 98.25 93 LEU A N 1
ATOM 769 C CA . LEU A 1 93 ? -7.390 7.926 16.859 1.00 98.25 93 LEU A CA 1
ATOM 770 C C . LEU A 1 93 ? -7.746 8.374 15.448 1.00 98.25 93 LEU A C 1
ATOM 772 O O . LEU A 1 93 ? -6.872 8.813 14.696 1.00 98.25 93 LEU A O 1
ATOM 776 N N . VAL A 1 94 ? -9.019 8.257 15.093 1.00 98.00 94 VAL A N 1
ATOM 777 C CA . VAL A 1 94 ? -9.534 8.672 13.790 1.00 98.00 94 VAL A CA 1
ATOM 778 C C . VAL A 1 94 ? -10.719 9.609 13.954 1.00 98.00 94 VAL A C 1
ATOM 780 O O . VAL A 1 94 ? -11.459 9.534 14.937 1.00 98.00 94 VAL A O 1
ATOM 783 N N . HIS A 1 95 ? -10.948 10.446 12.953 1.00 97.38 95 HIS A N 1
ATOM 784 C CA . HIS A 1 95 ? -12.207 11.156 12.796 1.00 97.38 95 HIS A CA 1
ATOM 785 C C . HIS A 1 95 ? -12.831 10.861 11.437 1.00 97.38 95 HIS A C 1
ATOM 787 O O . HIS A 1 95 ? -12.140 10.659 10.432 1.00 97.38 95 HIS A O 1
ATOM 793 N N . LEU A 1 96 ? -14.159 10.834 11.426 1.00 96.38 96 LEU A N 1
ATOM 794 C CA . LEU A 1 96 ? -14.965 10.694 10.227 1.00 96.38 96 LEU A CA 1
ATOM 795 C C . LEU A 1 96 ? -15.456 12.068 9.792 1.00 96.38 96 LEU A C 1
ATOM 797 O O . LEU A 1 96 ? -16.080 12.791 10.571 1.00 96.38 96 LEU A O 1
ATOM 801 N N . ASP A 1 97 ? -15.195 12.403 8.535 1.00 92.31 97 ASP A N 1
ATOM 802 C CA . ASP A 1 97 ? -15.886 13.486 7.849 1.00 92.31 97 ASP A CA 1
ATOM 803 C C . ASP A 1 97 ? -16.854 12.910 6.802 1.00 92.31 97 ASP A C 1
ATOM 805 O O . ASP A 1 97 ? -17.030 11.695 6.675 1.00 92.31 97 ASP A O 1
ATOM 809 N N . SER A 1 98 ? -17.538 13.779 6.058 1.00 88.38 98 SER A N 1
ATOM 810 C CA . SER A 1 98 ? -18.537 13.333 5.086 1.00 88.38 98 SER A CA 1
ATOM 811 C C . SER A 1 98 ? -17.938 12.539 3.923 1.00 88.38 98 SER A C 1
ATOM 813 O O . SER A 1 98 ? -18.688 11.853 3.230 1.00 88.38 98 SER A O 1
ATOM 815 N N . ALA A 1 99 ? -16.627 12.606 3.675 1.00 91.44 99 ALA A N 1
ATOM 816 C CA . ALA A 1 99 ? -15.961 12.087 2.485 1.00 91.44 99 ALA A CA 1
ATOM 817 C C . ALA A 1 99 ? -14.897 11.015 2.763 1.00 91.44 99 ALA A C 1
ATOM 819 O O . ALA A 1 99 ? -14.673 10.174 1.889 1.00 91.44 99 ALA A O 1
ATOM 820 N N . LYS A 1 100 ? -14.255 11.017 3.932 1.00 94.56 100 LYS A N 1
ATOM 821 C CA . LYS A 1 100 ? -13.113 10.158 4.261 1.00 94.56 100 LYS A CA 1
ATOM 822 C C . LYS A 1 100 ? -13.014 9.854 5.760 1.00 94.56 100 LYS A C 1
ATOM 824 O O . LYS A 1 100 ? -13.608 10.512 6.612 1.00 94.56 100 LYS A O 1
ATOM 829 N N . VAL A 1 101 ? -12.206 8.841 6.056 1.00 96.50 101 VAL A N 1
ATOM 830 C CA . VAL A 1 101 ? -11.630 8.617 7.385 1.00 96.50 101 VAL A CA 1
ATOM 831 C C . VAL A 1 101 ? -10.302 9.367 7.417 1.00 96.50 101 VAL A C 1
ATOM 833 O O . VAL A 1 101 ? -9.535 9.272 6.462 1.00 96.50 101 VAL A O 1
ATOM 836 N N . THR A 1 102 ? -10.016 10.090 8.493 1.00 95.88 102 THR A N 1
ATOM 837 C CA . THR A 1 102 ? -8.699 10.695 8.713 1.00 95.88 102 THR A CA 1
ATOM 838 C C . THR A 1 102 ? -8.116 10.149 10.007 1.00 95.88 102 THR A C 1
ATOM 840 O O . THR A 1 102 ? -8.794 10.118 11.033 1.00 95.88 102 THR A O 1
ATOM 843 N N . VAL A 1 103 ? -6.856 9.723 9.967 1.00 97.00 103 VAL A N 1
ATOM 844 C CA . VAL A 1 103 ? -6.118 9.312 11.165 1.00 97.00 103 VAL A CA 1
ATOM 845 C C . VAL A 1 103 ? -5.488 10.550 11.789 1.00 97.00 103 VAL A C 1
ATOM 847 O O . VAL A 1 103 ? -4.606 11.165 11.191 1.00 97.00 103 VAL A O 1
ATOM 850 N N . ASP A 1 104 ? -5.951 10.901 12.985 1.00 96.25 104 ASP A N 1
ATOM 851 C CA . 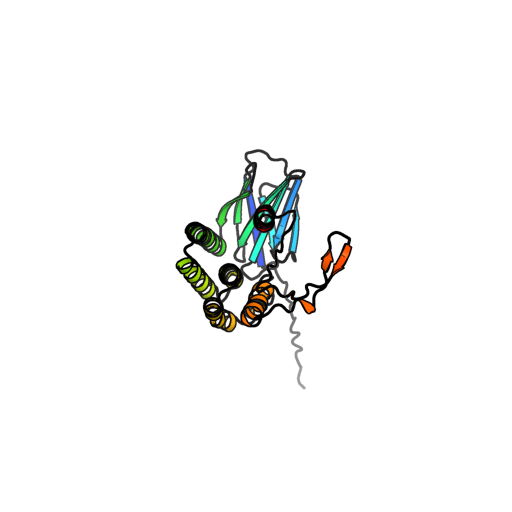ASP A 1 104 ? -5.438 12.034 13.757 1.00 96.25 104 ASP A CA 1
ATOM 852 C C . ASP A 1 104 ? -4.062 11.706 14.328 1.00 96.25 104 ASP A C 1
ATOM 854 O O . ASP A 1 104 ? -3.092 12.436 14.135 1.00 96.25 104 ASP A O 1
ATOM 858 N N . THR A 1 105 ? -3.992 10.572 15.024 1.00 96.44 105 THR A N 1
ATOM 859 C CA . THR A 1 105 ? -2.824 10.167 15.798 1.00 96.44 105 THR A CA 1
ATOM 860 C C . THR A 1 105 ? -2.781 8.653 15.897 1.00 96.44 105 THR A C 1
ATOM 862 O O . THR A 1 105 ? -3.810 7.999 16.073 1.00 96.44 105 THR A O 1
ATOM 865 N N . VAL A 1 106 ? -1.573 8.097 15.876 1.00 97.69 106 VAL A N 1
ATOM 866 C CA . VAL A 1 106 ? -1.332 6.712 16.274 1.00 97.69 106 VAL A CA 1
ATOM 867 C C . VAL A 1 106 ? -0.333 6.689 17.421 1.00 97.69 106 VAL A C 1
ATOM 869 O O . VAL A 1 106 ? 0.770 7.222 17.315 1.00 97.69 106 VAL A O 1
ATOM 872 N N . LEU A 1 107 ? -0.727 6.067 18.527 1.00 97.31 107 LEU A N 1
ATOM 873 C CA . LEU A 1 107 ? 0.122 5.830 19.689 1.00 97.31 107 LEU A CA 1
ATOM 874 C C . LEU A 1 107 ? 0.689 4.412 19.630 1.00 97.31 107 LEU A C 1
ATOM 876 O O . LEU A 1 107 ? 0.040 3.498 19.120 1.00 97.31 107 LEU A O 1
ATOM 880 N N . ASN A 1 108 ? 1.880 4.227 20.201 1.00 95.56 108 ASN A N 1
ATOM 881 C CA . ASN A 1 108 ? 2.586 2.941 20.276 1.00 95.56 108 ASN A CA 1
ATOM 882 C C . ASN A 1 108 ? 2.876 2.300 18.905 1.00 95.56 108 ASN A C 1
ATOM 884 O O . ASN A 1 108 ? 2.876 1.080 18.775 1.00 95.56 108 ASN A O 1
ATOM 888 N N . SER A 1 109 ? 3.119 3.118 17.877 1.00 95.88 109 SER A N 1
ATOM 889 C CA . SER A 1 109 ? 3.506 2.635 16.551 1.00 95.88 109 SER A CA 1
ATOM 890 C C . SER A 1 109 ? 4.417 3.637 15.838 1.00 95.88 109 SER A C 1
ATOM 892 O O . SER A 1 109 ? 3.953 4.584 15.204 1.00 95.88 109 SER A O 1
ATOM 894 N N . ALA A 1 110 ? 5.732 3.440 15.938 1.00 93.44 110 ALA A N 1
ATOM 895 C CA . ALA A 1 110 ? 6.718 4.265 15.236 1.00 93.44 110 ALA A CA 1
ATOM 896 C C . ALA A 1 110 ? 6.610 4.129 13.704 1.00 93.44 110 ALA A C 1
ATOM 898 O O . ALA A 1 110 ? 6.774 5.109 12.977 1.00 93.44 110 ALA A O 1
ATOM 899 N N . SER A 1 111 ? 6.257 2.931 13.232 1.00 92.88 111 SER A N 1
ATOM 900 C CA . SER A 1 111 ? 6.064 2.590 11.818 1.00 92.88 111 SER A CA 1
ATOM 901 C C . SER A 1 111 ? 5.021 3.474 11.128 1.00 92.88 111 SER A C 1
ATOM 903 O O . SER A 1 111 ? 5.218 3.880 9.983 1.00 92.88 111 SER A O 1
ATOM 905 N N . TYR A 1 112 ? 3.947 3.846 11.835 1.00 95.12 112 TYR A N 1
ATOM 906 C CA . TYR A 1 112 ? 2.935 4.756 11.302 1.00 95.12 112 TYR A CA 1
ATOM 907 C C . TYR A 1 112 ? 3.532 6.130 10.975 1.00 95.12 112 TYR A C 1
ATOM 909 O O . TYR A 1 112 ? 3.343 6.641 9.872 1.00 95.12 112 TYR A O 1
ATOM 917 N N . ASN A 1 113 ? 4.282 6.711 11.916 1.00 91.56 113 ASN A N 1
ATOM 918 C CA . ASN A 1 113 ? 4.871 8.042 11.761 1.00 91.56 113 ASN A CA 1
ATOM 919 C C . ASN A 1 113 ? 5.946 8.062 10.669 1.00 91.56 113 ASN A C 1
ATOM 921 O O . ASN A 1 113 ? 5.991 8.995 9.865 1.00 91.56 113 ASN A O 1
ATOM 925 N N . GLU A 1 114 ? 6.776 7.017 10.606 1.00 92.62 114 GLU A N 1
ATOM 926 C CA . GLU A 1 114 ? 7.758 6.845 9.535 1.00 92.62 114 GLU A CA 1
ATOM 927 C C . GLU A 1 114 ? 7.072 6.832 8.164 1.00 92.62 114 GLU A C 1
ATOM 929 O O . GLU A 1 114 ? 7.417 7.627 7.285 1.00 92.62 114 GLU A O 1
ATOM 934 N N . HIS A 1 115 ? 6.048 5.992 8.002 1.00 94.25 115 HIS A N 1
ATOM 935 C CA . HIS A 1 115 ? 5.316 5.864 6.749 1.00 94.25 115 HIS A CA 1
ATOM 936 C C . HIS A 1 115 ? 4.535 7.139 6.387 1.00 94.25 115 HIS A C 1
ATOM 938 O O . HIS A 1 115 ? 4.505 7.536 5.221 1.00 94.25 115 HIS A O 1
ATOM 944 N N . ALA A 1 116 ? 3.933 7.824 7.363 1.00 93.12 116 ALA A N 1
ATOM 945 C CA . ALA A 1 116 ? 3.237 9.090 7.144 1.00 93.12 116 ALA A CA 1
ATOM 946 C C . ALA A 1 116 ? 4.193 10.187 6.644 1.00 93.12 116 ALA A C 1
ATOM 948 O O . ALA A 1 116 ? 3.893 10.871 5.660 1.00 93.12 116 ALA A O 1
ATOM 949 N N . ASN A 1 117 ? 5.372 10.315 7.264 1.00 94.38 117 ASN A N 1
ATOM 950 C CA . ASN A 1 117 ? 6.395 11.255 6.812 1.00 94.38 117 ASN A CA 1
ATOM 951 C C . ASN A 1 117 ? 6.921 10.885 5.419 1.00 94.38 117 ASN A C 1
ATOM 953 O O . ASN A 1 117 ? 7.024 11.755 4.553 1.00 94.38 117 ASN A O 1
ATOM 957 N N . PHE A 1 118 ? 7.184 9.599 5.171 1.00 96.00 118 PHE A N 1
ATOM 958 C CA . PHE A 1 118 ? 7.576 9.117 3.850 1.00 96.00 118 PHE A CA 1
ATOM 959 C C . PHE A 1 118 ? 6.532 9.474 2.785 1.00 96.00 118 PHE A C 1
ATOM 961 O O . PHE A 1 118 ? 6.890 10.065 1.770 1.00 96.00 118 PHE A O 1
ATOM 968 N N . LYS A 1 119 ? 5.239 9.192 3.015 1.00 95.12 119 LYS A N 1
ATOM 969 C CA . LYS A 1 119 ? 4.156 9.508 2.064 1.00 95.12 119 LYS A CA 1
ATOM 970 C C . LYS A 1 119 ? 4.120 10.991 1.707 1.00 95.12 119 LYS A C 1
ATOM 972 O O . LYS A 1 119 ? 3.898 11.324 0.543 1.00 95.12 119 LYS A O 1
ATOM 977 N N . ARG A 1 120 ? 4.338 11.873 2.687 1.00 95.88 120 ARG A N 1
ATOM 978 C CA . ARG A 1 120 ? 4.402 13.322 2.466 1.00 95.88 120 ARG A CA 1
ATOM 979 C C . ARG A 1 120 ? 5.562 13.684 1.535 1.00 95.88 120 ARG A C 1
ATOM 981 O O . ARG A 1 120 ? 5.322 14.277 0.487 1.00 95.88 120 ARG A O 1
ATOM 988 N N . VAL A 1 121 ? 6.783 13.264 1.872 1.00 97.06 121 VAL A N 1
ATOM 989 C CA . VAL A 1 121 ? 7.985 13.547 1.066 1.00 97.06 121 VAL A CA 1
ATOM 990 C C . VAL A 1 121 ? 7.866 12.938 -0.335 1.00 97.06 121 VAL A C 1
ATOM 992 O O . VAL A 1 121 ? 8.104 13.617 -1.330 1.00 97.06 121 VAL A O 1
ATOM 995 N N . TYR A 1 122 ? 7.429 11.683 -0.436 1.00 96.62 122 TYR A N 1
ATOM 996 C CA . TYR A 1 122 ? 7.224 10.989 -1.706 1.00 96.62 122 TYR A CA 1
ATOM 997 C C . TYR A 1 122 ? 6.238 11.737 -2.611 1.00 96.62 122 TYR A C 1
ATOM 999 O O . TYR A 1 122 ? 6.520 11.957 -3.788 1.00 96.62 122 TYR A O 1
ATOM 1007 N N . LYS A 1 123 ? 5.100 12.185 -2.061 1.00 96.12 123 LYS A N 1
ATOM 1008 C CA . LYS A 1 123 ? 4.098 12.957 -2.806 1.00 96.12 123 LYS A CA 1
ATOM 1009 C C . LYS A 1 123 ? 4.661 14.287 -3.309 1.00 96.12 123 LYS A C 1
ATOM 1011 O O . LYS A 1 123 ? 4.425 14.634 -4.464 1.00 96.12 123 LYS A O 1
ATOM 1016 N N . GLU A 1 124 ? 5.396 15.014 -2.470 1.00 97.12 124 GLU A N 1
ATOM 1017 C CA . GLU A 1 124 ? 6.031 16.283 -2.849 1.00 97.12 124 GLU A CA 1
ATOM 1018 C C . GLU A 1 124 ? 7.017 16.091 -4.012 1.00 97.12 124 GLU A C 1
ATOM 1020 O O . GLU A 1 124 ? 6.983 16.843 -4.988 1.00 97.12 124 GLU A O 1
ATOM 1025 N N . LEU A 1 125 ? 7.863 15.059 -3.950 1.00 96.88 125 LEU A N 1
ATOM 1026 C CA . LEU A 1 125 ? 8.828 14.758 -5.009 1.00 96.88 125 LEU A CA 1
ATOM 1027 C C . LEU A 1 125 ? 8.151 14.288 -6.304 1.00 96.88 125 LEU A C 1
ATOM 1029 O O . LEU A 1 125 ? 8.564 14.690 -7.392 1.00 96.88 125 LEU A O 1
ATOM 1033 N N . LEU A 1 126 ? 7.077 13.497 -6.201 1.00 94.00 126 LEU A N 1
ATOM 1034 C CA . LEU A 1 126 ? 6.292 13.056 -7.355 1.00 94.00 126 LEU A CA 1
ATOM 1035 C C . LEU A 1 126 ? 5.635 14.240 -8.078 1.00 94.00 126 LEU A C 1
ATOM 1037 O O . LEU A 1 126 ? 5.684 14.313 -9.304 1.00 94.00 126 LEU A O 1
ATOM 1041 N N . GLN A 1 127 ? 5.080 15.201 -7.334 1.00 95.25 127 GLN A N 1
ATOM 1042 C CA . GLN A 1 127 ? 4.506 16.427 -7.902 1.00 95.25 127 GLN A CA 1
ATOM 1043 C C . GLN A 1 127 ? 5.558 17.293 -8.606 1.00 95.25 127 GLN A C 1
ATOM 1045 O O . GLN A 1 127 ? 5.277 17.865 -9.657 1.00 95.25 127 GLN A O 1
ATOM 1050 N N . LYS A 1 128 ? 6.779 17.344 -8.062 1.00 96.31 128 LYS A N 1
ATOM 1051 C CA . LYS A 1 128 ? 7.928 18.034 -8.671 1.00 96.31 128 LYS A CA 1
ATOM 1052 C C . LYS A 1 128 ? 8.556 17.268 -9.839 1.00 96.31 128 LYS A C 1
ATOM 1054 O O . LYS A 1 128 ? 9.416 17.822 -10.514 1.00 96.31 128 LYS A O 1
ATOM 1059 N N . LYS A 1 129 ? 8.143 16.016 -10.077 1.00 95.00 129 LYS A N 1
ATOM 1060 C CA . LYS A 1 129 ? 8.763 15.089 -11.038 1.00 95.00 129 LYS A CA 1
ATOM 1061 C C . LYS A 1 129 ? 10.271 14.901 -10.799 1.00 95.00 129 LYS A C 1
ATOM 1063 O O . LYS A 1 129 ? 11.023 14.665 -11.740 1.00 95.00 129 LYS A O 1
ATOM 1068 N N . ASP A 1 130 ? 10.718 14.986 -9.545 1.00 96.19 130 ASP A N 1
ATOM 1069 C CA . ASP A 1 130 ? 12.131 14.822 -9.190 1.00 96.19 130 ASP A CA 1
ATOM 1070 C C . ASP A 1 130 ? 12.489 13.335 -9.078 1.00 96.19 130 ASP A C 1
ATOM 1072 O O . ASP A 1 130 ? 12.494 12.727 -8.005 1.00 96.19 130 ASP A O 1
ATOM 1076 N N . THR A 1 131 ? 12.766 12.718 -10.225 1.00 94.25 131 THR A N 1
ATOM 1077 C CA . THR A 1 131 ? 13.079 11.286 -10.307 1.00 94.25 131 THR A CA 1
ATOM 1078 C C . THR A 1 131 ? 14.389 10.915 -9.615 1.00 94.25 131 THR A C 1
ATOM 1080 O O . THR A 1 131 ? 14.563 9.763 -9.219 1.00 94.25 131 THR A O 1
ATOM 1083 N N . VAL A 1 132 ? 15.328 11.856 -9.474 1.00 96.94 132 VAL A N 1
ATOM 1084 C CA . VAL A 1 132 ? 16.624 11.600 -8.828 1.00 96.94 132 VAL A CA 1
ATOM 1085 C C . VAL A 1 132 ? 16.418 11.443 -7.329 1.00 96.94 132 VAL A C 1
ATOM 1087 O O . VAL A 1 132 ? 16.782 10.404 -6.772 1.00 96.94 132 VAL A O 1
ATOM 1090 N N . GLN A 1 133 ? 15.759 12.415 -6.696 1.00 97.75 133 GLN A N 1
ATOM 1091 C CA . GLN A 1 133 ? 15.461 12.344 -5.270 1.00 97.75 133 GLN A CA 1
ATOM 1092 C C . GLN A 1 133 ? 14.487 11.210 -4.951 1.00 97.75 133 GLN A C 1
ATOM 1094 O O . GLN A 1 133 ? 14.704 10.508 -3.968 1.00 97.75 133 GLN A O 1
ATOM 1099 N N . LEU A 1 134 ? 13.473 10.955 -5.794 1.00 97.44 134 LEU A N 1
ATOM 1100 C CA . LEU A 1 134 ? 12.573 9.804 -5.623 1.00 97.44 134 LEU A CA 1
ATOM 1101 C C . LEU A 1 134 ? 13.348 8.487 -5.542 1.00 97.44 134 LEU A C 1
ATOM 1103 O O . LEU A 1 134 ? 13.146 7.699 -4.620 1.00 97.44 134 LEU A O 1
ATOM 1107 N N . ASN A 1 135 ? 14.262 8.259 -6.486 1.00 98.19 135 ASN A N 1
ATOM 1108 C CA . ASN A 1 135 ? 15.085 7.056 -6.501 1.00 98.19 135 ASN A CA 1
ATOM 1109 C C . ASN A 1 135 ? 15.960 6.941 -5.254 1.00 98.19 135 ASN A C 1
ATOM 1111 O O . ASN A 1 135 ? 16.069 5.854 -4.685 1.00 98.19 135 ASN A O 1
ATOM 1115 N N . GLN A 1 136 ? 16.557 8.050 -4.818 1.00 98.19 136 GLN A N 1
ATOM 1116 C CA . GLN A 1 136 ? 17.385 8.079 -3.621 1.00 98.19 136 GLN A CA 1
ATOM 1117 C C . GLN A 1 136 ? 16.577 7.713 -2.370 1.00 98.19 136 GLN A C 1
ATOM 1119 O O . GLN A 1 136 ? 16.928 6.750 -1.686 1.00 98.19 136 GLN A O 1
ATOM 1124 N N . ILE A 1 137 ? 15.461 8.402 -2.108 1.00 97.81 137 ILE A N 1
ATOM 1125 C CA . ILE A 1 137 ? 14.674 8.169 -0.889 1.00 97.81 137 ILE A CA 1
ATOM 1126 C C . ILE A 1 137 ? 14.070 6.764 -0.842 1.00 97.81 137 ILE A C 1
ATOM 1128 O O . ILE A 1 137 ? 13.915 6.208 0.245 1.00 97.81 137 ILE A O 1
ATOM 1132 N N . LEU A 1 138 ? 13.739 6.171 -1.994 1.00 98.38 138 LEU A N 1
ATOM 1133 C CA . LEU A 1 138 ? 13.181 4.822 -2.077 1.00 98.38 138 LEU A CA 1
ATOM 1134 C C . LEU A 1 138 ? 14.239 3.768 -1.758 1.00 98.38 138 LEU A C 1
ATOM 1136 O O . LEU A 1 138 ? 13.982 2.884 -0.946 1.00 98.38 138 LEU A O 1
ATOM 1140 N N . LEU A 1 139 ? 15.441 3.883 -2.331 1.00 98.44 139 LEU A N 1
ATOM 1141 C CA . LEU A 1 139 ? 16.544 2.963 -2.037 1.00 98.44 139 LEU A CA 1
ATOM 1142 C C . LEU A 1 139 ? 17.027 3.099 -0.586 1.00 98.44 139 LEU A C 1
ATOM 1144 O O . LEU A 1 139 ? 17.309 2.093 0.066 1.00 98.44 139 LEU A O 1
ATOM 1148 N N . GLU A 1 140 ? 17.097 4.321 -0.055 1.00 97.88 140 GLU A N 1
ATOM 1149 C CA . GLU A 1 140 ? 17.448 4.569 1.347 1.00 97.88 140 GLU A CA 1
ATOM 1150 C C . GLU A 1 140 ? 16.387 4.023 2.305 1.00 97.88 140 GLU A C 1
ATOM 1152 O O . GLU A 1 140 ? 16.722 3.368 3.292 1.00 97.88 140 GLU A O 1
ATOM 1157 N N . SER A 1 141 ? 15.104 4.244 2.013 1.00 97.75 141 SER A N 1
ATOM 1158 C CA . SER A 1 141 ? 14.005 3.720 2.831 1.00 97.75 141 SER A CA 1
ATOM 1159 C C . SER A 1 141 ? 13.923 2.198 2.760 1.00 97.75 141 SER A C 1
ATOM 1161 O O . SER A 1 141 ? 13.744 1.570 3.801 1.00 97.75 141 SER A O 1
ATOM 1163 N N . PHE A 1 142 ? 14.167 1.596 1.590 1.00 98.19 142 PHE A N 1
ATOM 1164 C CA . PHE A 1 142 ? 14.323 0.147 1.455 1.00 98.19 142 PHE A CA 1
ATOM 1165 C C . PHE A 1 142 ? 15.447 -0.363 2.358 1.00 98.19 142 PHE A C 1
ATOM 1167 O O . PHE A 1 142 ? 15.230 -1.268 3.158 1.00 98.19 142 PHE A O 1
ATOM 1174 N N . ARG A 1 143 ? 16.642 0.236 2.266 1.00 97.94 143 ARG A N 1
ATOM 1175 C CA . ARG A 1 143 ? 17.822 -0.182 3.037 1.00 97.94 143 ARG A CA 1
ATOM 1176 C C . ARG A 1 143 ? 17.607 -0.055 4.545 1.00 97.94 143 ARG A C 1
ATOM 1178 O O . ARG A 1 143 ? 17.968 -0.967 5.276 1.00 97.94 143 ARG A O 1
ATOM 1185 N N . ARG A 1 144 ? 17.013 1.046 5.016 1.00 96.50 144 ARG A N 1
ATOM 1186 C CA . ARG A 1 144 ? 16.709 1.247 6.447 1.00 96.50 144 ARG A CA 1
ATOM 1187 C C . ARG A 1 144 ? 15.701 0.236 6.988 1.00 96.50 144 ARG A C 1
ATOM 1189 O O . ARG A 1 144 ? 15.727 -0.066 8.172 1.00 96.50 144 ARG A O 1
ATOM 1196 N N . ASN A 1 145 ? 14.849 -0.292 6.116 1.00 95.75 145 ASN A N 1
ATOM 1197 C CA . ASN A 1 145 ? 13.800 -1.240 6.462 1.00 95.75 145 ASN A CA 1
ATOM 1198 C C . ASN A 1 145 ? 14.103 -2.659 5.965 1.00 95.75 145 ASN A C 1
ATOM 1200 O O . ASN A 1 145 ? 13.183 -3.453 5.796 1.00 95.75 145 ASN A O 1
ATOM 1204 N N . LEU A 1 146 ? 15.375 -3.000 5.727 1.00 95.94 146 LEU A N 1
ATOM 1205 C CA . LEU A 1 146 ? 15.768 -4.301 5.172 1.00 95.94 146 LEU A CA 1
ATOM 1206 C C . LEU A 1 146 ? 15.257 -5.485 6.010 1.00 95.94 146 LEU A C 1
ATOM 1208 O O . LEU A 1 146 ? 14.970 -6.549 5.464 1.00 95.94 146 LEU A O 1
ATOM 1212 N N . ASP A 1 147 ? 15.130 -5.269 7.320 1.00 93.56 147 ASP A N 1
ATOM 1213 C CA . ASP A 1 147 ? 14.704 -6.254 8.312 1.00 93.56 147 ASP A CA 1
ATOM 1214 C C . ASP A 1 147 ? 13.228 -6.125 8.716 1.00 93.56 147 ASP A C 1
ATOM 1216 O O . ASP A 1 147 ? 12.795 -6.763 9.672 1.00 93.56 147 ASP A O 1
ATOM 1220 N N . ASN A 1 148 ? 12.415 -5.376 7.962 1.00 91.88 148 ASN A N 1
ATOM 1221 C CA . ASN A 1 148 ? 10.961 -5.416 8.115 1.00 91.88 148 ASN A CA 1
ATOM 1222 C C . ASN A 1 148 ? 10.200 -5.333 6.767 1.00 91.88 148 ASN A C 1
ATOM 1224 O O . ASN A 1 148 ? 10.770 -4.923 5.751 1.00 91.88 148 ASN A O 1
ATOM 1228 N N . PRO A 1 149 ? 8.898 -5.690 6.730 1.00 92.62 149 PRO A N 1
ATOM 1229 C CA . PRO A 1 149 ? 8.123 -5.739 5.486 1.00 92.62 149 PRO A CA 1
ATOM 1230 C C . PRO A 1 149 ? 7.959 -4.409 4.729 1.00 92.62 149 PRO A C 1
ATOM 1232 O O . PRO A 1 149 ? 7.585 -4.438 3.556 1.00 92.62 149 PRO A O 1
ATOM 1235 N N . PHE A 1 150 ? 8.257 -3.244 5.324 1.00 92.69 150 PHE A N 1
ATOM 1236 C CA . PHE A 1 150 ? 8.180 -1.966 4.603 1.00 92.69 150 PHE A CA 1
ATOM 1237 C C . PHE A 1 150 ? 9.142 -1.873 3.431 1.00 92.69 150 PHE A C 1
ATOM 1239 O O . PHE A 1 150 ? 8.847 -1.203 2.443 1.00 92.69 150 PHE A O 1
ATOM 1246 N N . SER A 1 151 ? 10.285 -2.546 3.512 1.00 96.19 151 SER A N 1
ATOM 1247 C CA . SER A 1 151 ? 11.201 -2.663 2.379 1.00 96.19 151 SER A CA 1
ATOM 1248 C C . SER A 1 151 ? 10.481 -3.098 1.099 1.00 96.19 151 SER A C 1
ATOM 1250 O O . SER A 1 151 ? 10.712 -2.504 0.051 1.00 96.19 151 SER A O 1
ATOM 1252 N N . LEU A 1 152 ? 9.530 -4.035 1.173 1.00 97.00 152 LEU A N 1
ATOM 1253 C CA . LEU A 1 152 ? 8.752 -4.468 0.010 1.00 97.00 152 LEU A CA 1
ATOM 1254 C C . LEU A 1 152 ? 7.846 -3.358 -0.540 1.00 97.00 152 LEU A C 1
ATOM 1256 O O . LEU A 1 152 ? 7.750 -3.210 -1.754 1.00 97.00 152 LEU A O 1
ATOM 1260 N N . LEU A 1 153 ? 7.246 -2.524 0.314 1.00 95.56 153 LEU A N 1
ATOM 1261 C CA . LEU A 1 153 ? 6.499 -1.343 -0.139 1.00 95.56 153 LEU A CA 1
ATOM 1262 C C . LEU A 1 153 ? 7.406 -0.389 -0.931 1.00 95.56 153 LEU A C 1
ATOM 1264 O O . LEU A 1 153 ? 7.053 0.041 -2.029 1.00 95.56 153 LEU A O 1
ATOM 1268 N N . TYR A 1 154 ? 8.588 -0.074 -0.399 1.00 97.75 154 TYR A N 1
ATOM 1269 C CA . TYR A 1 154 ? 9.541 0.803 -1.086 1.00 97.75 154 TYR A CA 1
ATOM 1270 C C . TYR A 1 154 ? 10.081 0.169 -2.371 1.00 97.75 154 TYR A C 1
ATOM 1272 O O . TYR A 1 154 ? 10.282 0.868 -3.363 1.00 97.75 154 TYR A O 1
ATOM 1280 N N . GLY A 1 155 ? 10.264 -1.153 -2.371 1.00 98.06 155 GLY A N 1
ATOM 1281 C CA . GLY A 1 155 ? 10.623 -1.937 -3.545 1.00 98.06 155 GLY A CA 1
ATOM 1282 C C . GLY A 1 155 ? 9.570 -1.812 -4.639 1.00 98.06 155 GLY A C 1
ATOM 1283 O O . GLY A 1 155 ? 9.913 -1.438 -5.755 1.00 98.06 155 GLY A O 1
ATOM 1284 N N . ASP A 1 156 ? 8.292 -2.034 -4.323 1.00 97.69 156 ASP A N 1
ATOM 1285 C CA . ASP A 1 156 ? 7.202 -1.913 -5.298 1.00 97.69 156 ASP A CA 1
ATOM 1286 C C . ASP A 1 156 ? 7.123 -0.501 -5.895 1.00 97.69 156 ASP A C 1
ATOM 1288 O O . ASP A 1 156 ? 7.095 -0.333 -7.116 1.00 97.69 156 ASP A O 1
ATOM 1292 N N . LEU A 1 157 ? 7.193 0.534 -5.051 1.00 97.38 157 LEU A N 1
ATOM 1293 C CA . LEU A 1 157 ? 7.222 1.927 -5.506 1.00 97.38 157 LEU A CA 1
ATOM 1294 C C . LEU A 1 157 ? 8.429 2.218 -6.411 1.00 97.38 157 LEU A C 1
ATOM 1296 O O . LEU A 1 157 ? 8.285 2.924 -7.412 1.00 97.38 157 LEU A O 1
ATOM 1300 N N . TYR A 1 158 ? 9.602 1.660 -6.101 1.00 98.12 158 TYR A N 1
ATOM 1301 C CA . TYR A 1 158 ? 10.798 1.788 -6.934 1.00 98.12 158 TYR A CA 1
ATOM 1302 C C . TYR A 1 158 ? 10.634 1.103 -8.292 1.00 98.12 158 TYR A C 1
ATOM 1304 O O . TYR A 1 158 ? 11.020 1.676 -9.313 1.00 98.12 158 TYR A O 1
ATOM 1312 N N . LEU A 1 159 ? 10.033 -0.089 -8.326 1.00 97.62 159 LEU A N 1
ATOM 1313 C CA . LEU A 1 159 ? 9.724 -0.791 -9.573 1.00 97.62 159 LEU A CA 1
ATOM 1314 C C . LEU A 1 159 ? 8.719 -0.005 -10.418 1.00 97.62 159 LEU A C 1
ATOM 1316 O O . LEU A 1 159 ? 8.919 0.121 -11.622 1.00 97.62 159 LEU A O 1
ATOM 1320 N N . ASN A 1 160 ? 7.687 0.575 -9.799 1.00 95.19 160 ASN A N 1
ATOM 1321 C CA . ASN A 1 160 ? 6.663 1.354 -10.499 1.00 95.19 160 ASN A CA 1
ATOM 1322 C C . ASN A 1 160 ? 7.255 2.532 -11.280 1.00 95.19 160 ASN A C 1
ATOM 1324 O O . ASN A 1 160 ? 6.894 2.738 -12.437 1.00 95.19 160 ASN A O 1
ATOM 1328 N N . ILE A 1 161 ? 8.190 3.278 -10.689 1.00 95.38 161 ILE A N 1
ATOM 1329 C CA . ILE A 1 161 ? 8.773 4.450 -11.359 1.00 95.38 161 ILE A CA 1
ATOM 1330 C C . ILE A 1 161 ? 9.946 4.102 -12.291 1.00 95.38 161 ILE A C 1
ATOM 1332 O O . ILE A 1 161 ? 10.289 4.907 -13.153 1.00 95.38 161 ILE A O 1
ATOM 1336 N N . ASN A 1 162 ? 10.559 2.917 -12.151 1.00 96.25 162 ASN A N 1
ATOM 1337 C CA . ASN A 1 162 ? 11.749 2.512 -12.915 1.00 96.25 162 ASN A CA 1
ATOM 1338 C C . ASN A 1 162 ? 11.545 1.287 -13.814 1.00 96.25 162 ASN A C 1
ATOM 1340 O O . ASN A 1 162 ? 12.531 0.734 -14.301 1.00 96.25 162 ASN A O 1
ATOM 1344 N N . GLN A 1 163 ? 10.307 0.858 -14.069 1.00 93.44 163 GLN A N 1
ATOM 1345 C CA . GLN A 1 163 ? 10.024 -0.357 -14.846 1.00 93.44 163 GLN A CA 1
ATOM 1346 C C . GLN A 1 163 ? 10.710 -0.399 -16.224 1.00 93.44 163 GLN A C 1
ATOM 1348 O O . GLN A 1 163 ? 11.060 -1.472 -16.699 1.00 93.44 163 GLN A O 1
ATOM 1353 N N . ASN A 1 164 ? 10.989 0.766 -16.822 1.00 90.31 164 ASN A N 1
ATOM 1354 C CA . ASN A 1 164 ? 11.644 0.890 -18.128 1.00 90.31 164 ASN A CA 1
ATOM 1355 C C . ASN A 1 164 ? 13.162 1.160 -18.053 1.00 90.31 164 ASN A C 1
ATOM 1357 O O . ASN A 1 164 ? 13.798 1.379 -19.081 1.00 90.31 164 ASN A O 1
ATOM 1361 N N . SER A 1 165 ? 13.771 1.186 -16.861 1.00 93.81 165 SER A N 1
ATOM 1362 C CA . SER A 1 165 ? 15.187 1.533 -16.683 1.00 93.81 165 SER A CA 1
ATOM 1363 C C . SER A 1 165 ? 15.972 0.414 -16.010 1.00 93.81 165 SER A C 1
ATOM 1365 O O . SER A 1 165 ? 16.116 0.373 -14.788 1.00 93.81 165 SER A O 1
ATOM 1367 N N . LYS A 1 166 ? 16.580 -0.465 -16.816 1.00 94.00 166 LYS A N 1
ATOM 1368 C CA . LYS A 1 166 ? 17.437 -1.552 -16.307 1.00 94.00 166 LYS A CA 1
ATOM 1369 C C . LYS A 1 166 ? 18.564 -1.060 -15.404 1.00 94.00 166 LYS A C 1
ATOM 1371 O O . LYS A 1 166 ? 18.857 -1.702 -14.404 1.00 94.00 166 LYS A O 1
ATOM 1376 N N . ILE A 1 167 ? 19.166 0.087 -15.725 1.00 96.19 167 ILE A N 1
ATOM 1377 C CA . ILE A 1 167 ? 20.236 0.686 -14.914 1.00 96.19 167 ILE A CA 1
ATOM 1378 C C . ILE A 1 167 ? 19.735 0.988 -13.498 1.00 96.19 167 ILE A C 1
ATOM 1380 O O . ILE A 1 167 ? 20.441 0.712 -12.531 1.00 96.19 167 ILE A O 1
ATOM 1384 N N . GLN A 1 168 ? 18.522 1.530 -13.362 1.00 97.31 168 GLN A N 1
ATOM 1385 C CA . GLN A 1 168 ? 17.931 1.800 -12.051 1.00 97.31 168 GLN A CA 1
ATOM 1386 C C . GLN A 1 168 ? 17.518 0.497 -11.362 1.00 97.31 168 GLN A C 1
ATOM 1388 O O . GLN A 1 168 ? 17.893 0.274 -10.216 1.00 97.31 168 GLN A O 1
ATOM 1393 N N . LEU A 1 169 ? 16.858 -0.425 -12.070 1.00 96.81 169 LEU A N 1
ATOM 1394 C CA . LEU A 1 169 ? 16.497 -1.739 -11.522 1.00 96.81 169 LEU A CA 1
ATOM 1395 C C . LEU A 1 169 ? 17.720 -2.469 -10.937 1.00 96.81 169 LEU A C 1
ATOM 1397 O O . LEU A 1 169 ? 17.670 -2.970 -9.815 1.00 96.81 169 LEU A O 1
ATOM 1401 N N . LEU A 1 170 ? 18.863 -2.457 -11.625 1.00 97.56 170 LEU A N 1
ATOM 1402 C CA . LEU A 1 170 ? 20.095 -3.081 -11.133 1.00 97.56 170 LEU A CA 1
ATOM 1403 C C . LEU A 1 170 ? 20.598 -2.503 -9.797 1.00 97.56 170 LEU A C 1
ATOM 1405 O O . LEU A 1 170 ? 21.277 -3.221 -9.065 1.00 97.56 170 LEU A O 1
ATOM 1409 N N . LYS A 1 171 ? 20.227 -1.270 -9.422 1.00 98.31 171 LYS A N 1
ATOM 1410 C CA . LYS A 1 171 ? 20.548 -0.694 -8.101 1.00 98.31 171 LYS A CA 1
ATOM 1411 C C . LYS A 1 171 ? 19.726 -1.304 -6.965 1.00 98.31 171 LYS A C 1
ATOM 1413 O O . LYS A 1 171 ? 20.204 -1.345 -5.835 1.00 98.31 171 LYS A O 1
ATOM 1418 N N . LEU A 1 172 ? 18.518 -1.796 -7.251 1.00 98.00 172 LEU A N 1
ATOM 1419 C CA . LEU A 1 172 ? 17.676 -2.499 -6.278 1.00 98.00 172 LEU A CA 1
ATOM 1420 C C . LEU A 1 172 ? 18.150 -3.946 -6.053 1.00 98.00 172 LEU A C 1
ATOM 1422 O O . LEU A 1 172 ? 17.975 -4.489 -4.962 1.00 98.00 172 LEU A O 1
ATOM 1426 N N . LYS A 1 173 ? 18.811 -4.553 -7.051 1.00 97.88 173 LYS A N 1
ATOM 1427 C CA . LYS A 1 173 ? 19.311 -5.939 -7.012 1.00 97.88 173 LYS A CA 1
ATOM 1428 C C . LYS A 1 173 ? 20.058 -6.310 -5.720 1.00 97.88 173 LYS A C 1
ATOM 1430 O O . LYS A 1 173 ? 19.634 -7.275 -5.085 1.00 97.88 173 LYS A O 1
ATOM 1435 N N . PRO A 1 174 ? 21.126 -5.598 -5.298 1.00 97.81 174 PRO A N 1
ATOM 1436 C CA . PRO A 1 174 ? 21.867 -5.975 -4.093 1.00 97.81 174 PRO A CA 1
ATOM 1437 C C . PRO A 1 174 ? 21.014 -5.885 -2.821 1.00 97.81 174 PRO A C 1
ATOM 1439 O O . PRO A 1 174 ? 21.220 -6.663 -1.895 1.00 97.81 174 PRO A O 1
ATOM 1442 N N . LEU A 1 175 ? 20.033 -4.977 -2.775 1.00 98.12 175 LEU A N 1
ATOM 1443 C CA . LEU A 1 175 ? 19.140 -4.841 -1.625 1.00 98.12 175 LEU A CA 1
ATOM 1444 C C . LEU A 1 175 ? 18.175 -6.029 -1.530 1.00 98.12 175 LEU A C 1
ATOM 1446 O O . LEU A 1 175 ? 18.033 -6.611 -0.458 1.00 98.12 175 LEU A O 1
ATOM 1450 N N . LEU A 1 176 ? 17.573 -6.439 -2.651 1.00 97.62 176 LEU A N 1
ATOM 1451 C CA . LEU A 1 176 ? 16.715 -7.629 -2.702 1.00 97.62 176 LEU A CA 1
ATOM 1452 C C . LEU A 1 176 ? 17.498 -8.908 -2.387 1.00 97.62 176 LEU A C 1
ATOM 1454 O O . LEU A 1 176 ? 17.023 -9.745 -1.628 1.00 97.62 176 LEU A O 1
ATOM 1458 N N . GLN A 1 177 ? 18.722 -9.036 -2.905 1.00 97.19 177 GLN A N 1
ATOM 1459 C CA . GLN A 1 177 ? 19.596 -10.169 -2.587 1.00 97.19 177 GLN A CA 1
ATOM 1460 C C . GLN A 1 177 ? 19.960 -10.214 -1.100 1.00 97.19 177 GLN A C 1
ATOM 1462 O O . GLN A 1 177 ? 19.945 -11.285 -0.503 1.00 97.19 177 GLN A O 1
ATOM 1467 N N . SER A 1 178 ? 20.250 -9.060 -0.493 1.00 97.31 178 SER A N 1
ATOM 1468 C CA . SER A 1 178 ? 20.564 -8.974 0.935 1.00 97.31 178 SER A CA 1
ATOM 1469 C C . SER A 1 178 ? 19.353 -9.250 1.829 1.00 97.31 178 SER A C 1
ATOM 1471 O O . SER A 1 178 ? 19.518 -9.756 2.938 1.00 97.31 178 SER A O 1
ATOM 1473 N N . GLN A 1 179 ? 18.147 -8.908 1.375 1.00 97.31 179 GLN A N 1
ATOM 1474 C CA . GLN A 1 179 ? 16.907 -9.250 2.063 1.00 97.31 179 GLN A CA 1
ATOM 1475 C C . GLN A 1 179 ? 16.593 -10.750 1.972 1.00 97.31 179 GLN A C 1
ATOM 1477 O O . GLN A 1 179 ? 16.149 -11.339 2.959 1.00 97.31 179 GLN A O 1
ATOM 1482 N N . GLY A 1 180 ? 16.822 -11.363 0.808 1.00 96.12 180 GLY A N 1
ATOM 1483 C CA . GLY A 1 180 ? 16.514 -12.768 0.554 1.00 96.12 180 GLY A CA 1
ATOM 1484 C C . GLY A 1 180 ? 15.031 -13.089 0.764 1.00 96.12 180 GLY A C 1
ATOM 1485 O O . GLY A 1 180 ? 14.149 -12.303 0.423 1.00 96.12 180 GLY A O 1
ATOM 1486 N N . ASP A 1 181 ? 14.753 -14.239 1.377 1.00 96.62 181 ASP A N 1
ATOM 1487 C CA . ASP A 1 181 ? 13.391 -14.768 1.545 1.00 96.62 181 ASP A CA 1
ATOM 1488 C C . ASP A 1 181 ? 12.728 -14.369 2.877 1.00 96.62 181 ASP A C 1
ATOM 1490 O O . ASP A 1 181 ? 11.657 -14.883 3.208 1.00 96.62 181 ASP A O 1
ATOM 1494 N N . LYS A 1 182 ? 13.322 -13.432 3.639 1.00 94.94 182 LYS A N 1
ATOM 1495 C CA . LYS A 1 182 ? 12.850 -13.011 4.979 1.00 94.94 182 LYS A CA 1
ATOM 1496 C C . LYS A 1 182 ? 11.348 -12.704 5.035 1.00 94.94 182 LYS A C 1
ATOM 1498 O O . LYS A 1 182 ? 10.693 -12.995 6.035 1.00 94.94 182 LYS A O 1
ATOM 1503 N N . PHE A 1 183 ? 10.800 -12.142 3.958 1.00 95.06 183 PHE A N 1
ATOM 1504 C CA . PHE A 1 183 ? 9.395 -11.736 3.867 1.00 95.06 183 PHE A CA 1
ATOM 1505 C C . PHE A 1 183 ? 8.593 -12.523 2.836 1.00 95.06 183 PHE A C 1
ATOM 1507 O O . PHE A 1 183 ? 7.552 -12.046 2.403 1.00 95.06 183 PHE A O 1
ATOM 1514 N N . LYS A 1 184 ? 9.014 -13.739 2.463 1.00 95.31 184 LYS A N 1
ATOM 1515 C CA . LYS A 1 184 ? 8.275 -14.596 1.514 1.00 95.31 184 LYS A CA 1
ATOM 1516 C C . LYS A 1 184 ? 6.814 -14.842 1.917 1.00 95.31 184 LYS A C 1
ATOM 1518 O O . LYS A 1 184 ? 5.966 -15.090 1.067 1.00 95.31 184 LYS A O 1
ATOM 1523 N N . TRP A 1 185 ? 6.518 -14.759 3.214 1.00 89.75 185 TRP A N 1
ATOM 1524 C CA . TRP A 1 185 ? 5.175 -14.879 3.785 1.00 89.75 185 TRP A CA 1
ATOM 1525 C C . TRP A 1 185 ? 4.292 -13.632 3.585 1.00 89.75 185 TRP A C 1
ATOM 1527 O O . TRP A 1 185 ? 3.073 -13.724 3.750 1.00 89.75 185 TRP A O 1
ATOM 1537 N N . PHE A 1 186 ? 4.880 -12.477 3.262 1.00 92.00 186 PHE A N 1
ATOM 1538 C CA . PHE A 1 186 ? 4.188 -11.197 3.150 1.00 92.00 186 PHE A CA 1
ATOM 1539 C C . PHE A 1 186 ? 3.600 -10.991 1.751 1.00 92.00 186 PHE A C 1
ATOM 1541 O O . PHE A 1 186 ? 4.230 -11.298 0.741 1.00 92.00 186 PHE A O 1
ATOM 1548 N N . VAL A 1 187 ? 2.399 -10.412 1.682 1.00 92.00 187 VAL A N 1
ATOM 1549 C CA . VAL A 1 1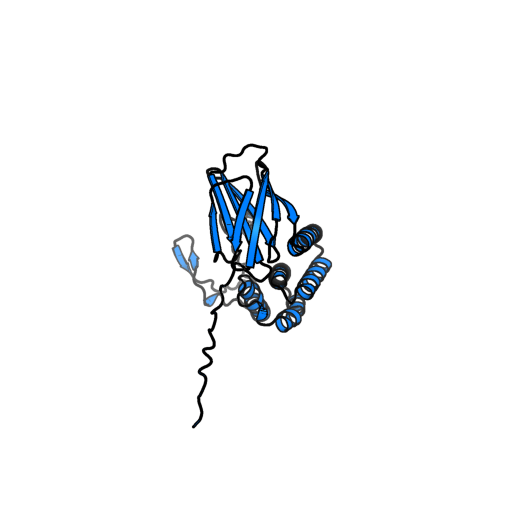87 ? 1.598 -10.327 0.445 1.00 92.00 187 VAL A CA 1
ATOM 1550 C C . VAL A 1 187 ? 2.289 -9.576 -0.699 1.00 92.00 187 VAL A C 1
ATOM 1552 O O . VAL A 1 187 ? 2.096 -9.921 -1.861 1.00 92.00 187 VAL A O 1
ATOM 1555 N N . LEU A 1 188 ? 3.135 -8.586 -0.395 1.00 93.69 188 LEU A N 1
ATOM 1556 C CA . LEU A 1 188 ? 3.849 -7.819 -1.423 1.00 93.69 188 LEU A CA 1
ATOM 1557 C C . LEU A 1 188 ? 5.071 -8.546 -1.996 1.00 93.69 188 LEU A C 1
ATOM 1559 O O . LEU A 1 188 ? 5.602 -8.115 -3.016 1.00 93.69 188 LEU A O 1
ATOM 1563 N N . TYR A 1 189 ? 5.539 -9.632 -1.376 1.00 95.75 189 TYR A N 1
ATOM 1564 C CA . TYR A 1 189 ? 6.820 -10.241 -1.733 1.00 95.75 189 TYR A CA 1
ATOM 1565 C C . TYR A 1 189 ? 6.872 -10.685 -3.196 1.00 95.75 189 TYR A C 1
ATOM 1567 O O . TYR A 1 189 ? 7.787 -10.301 -3.922 1.00 95.75 189 TYR A O 1
ATOM 1575 N N . SER A 1 190 ? 5.872 -11.438 -3.661 1.00 93.62 190 SER A N 1
ATOM 1576 C CA . SER A 1 190 ? 5.823 -11.904 -5.053 1.00 93.62 190 SER A CA 1
ATOM 1577 C C . SER A 1 190 ? 5.686 -10.739 -6.035 1.00 93.62 190 SER A C 1
ATOM 1579 O O . SER A 1 190 ? 6.356 -10.725 -7.067 1.00 93.62 190 SER A O 1
ATOM 1581 N N . GLY A 1 191 ? 4.878 -9.734 -5.686 1.00 93.62 191 GLY A N 1
ATOM 1582 C CA . GLY A 1 191 ? 4.687 -8.519 -6.479 1.00 93.62 191 GLY A CA 1
ATOM 1583 C C . GLY A 1 191 ? 5.956 -7.680 -6.636 1.00 93.62 191 GLY A C 1
ATOM 1584 O O . GLY A 1 191 ? 6.078 -6.955 -7.618 1.00 93.62 191 GLY A O 1
ATOM 1585 N N . VAL A 1 192 ? 6.921 -7.816 -5.725 1.00 97.31 192 VAL A N 1
ATOM 1586 C CA . VAL A 1 192 ? 8.212 -7.122 -5.791 1.00 97.31 192 VAL A CA 1
ATOM 1587 C C . VAL A 1 192 ? 9.284 -8.013 -6.404 1.00 97.31 192 VAL A C 1
ATOM 1589 O O . VAL A 1 192 ? 9.856 -7.665 -7.431 1.00 97.31 192 VAL A O 1
ATOM 1592 N N . VAL A 1 193 ? 9.562 -9.172 -5.808 1.00 97.06 193 VAL A N 1
ATOM 1593 C CA . VAL A 1 193 ? 10.704 -10.020 -6.178 1.00 97.06 193 VAL A CA 1
ATOM 1594 C C . VAL A 1 193 ? 10.503 -10.648 -7.557 1.00 97.06 193 VAL A C 1
ATOM 1596 O O . VAL A 1 193 ? 11.365 -10.512 -8.427 1.00 97.06 193 VAL A O 1
ATOM 1599 N N . ASN A 1 194 ? 9.346 -11.265 -7.817 1.00 95.25 194 ASN A N 1
ATOM 1600 C CA . ASN A 1 194 ? 9.098 -11.910 -9.114 1.00 95.25 194 ASN A CA 1
ATOM 1601 C C . ASN A 1 194 ? 8.976 -10.867 -10.229 1.00 95.25 194 ASN A C 1
ATOM 1603 O O . ASN A 1 194 ? 9.502 -11.055 -11.329 1.00 95.25 194 ASN A O 1
ATOM 1607 N N . ARG A 1 195 ? 8.317 -9.739 -9.935 1.00 95.50 195 ARG A N 1
ATOM 1608 C CA . ARG A 1 195 ? 8.210 -8.613 -10.867 1.00 95.50 195 ARG A CA 1
ATOM 1609 C C . ARG A 1 195 ? 9.579 -8.035 -11.196 1.00 95.50 195 ARG A C 1
ATOM 1611 O O . ARG A 1 195 ? 9.865 -7.805 -12.364 1.00 95.50 195 ARG A O 1
ATOM 1618 N N . PHE A 1 196 ? 10.440 -7.842 -10.201 1.00 97.38 196 PHE A N 1
ATOM 1619 C CA . PHE A 1 196 ? 11.807 -7.378 -10.403 1.00 97.38 196 PHE A CA 1
ATOM 1620 C C . PHE A 1 196 ? 12.589 -8.293 -11.352 1.00 97.38 196 PHE A C 1
ATOM 1622 O O . PHE A 1 196 ? 13.198 -7.809 -12.306 1.00 97.38 196 PHE A O 1
ATOM 1629 N N . HIS A 1 197 ? 12.535 -9.611 -11.130 1.00 94.75 197 HIS A N 1
ATOM 1630 C CA . HIS A 1 197 ? 13.174 -10.577 -12.023 1.00 94.75 197 HIS A CA 1
ATOM 1631 C C . HIS A 1 197 ? 12.626 -10.477 -13.445 1.00 94.75 197 HIS A C 1
ATOM 1633 O O . HIS A 1 197 ? 13.410 -10.350 -14.383 1.00 94.75 197 HIS A O 1
ATOM 1639 N N . THR A 1 198 ? 11.301 -10.431 -13.584 1.00 93.12 198 THR A N 1
ATOM 1640 C CA . THR A 1 198 ? 10.625 -10.286 -14.879 1.00 93.12 198 THR A CA 1
ATOM 1641 C C . THR A 1 198 ? 11.086 -9.024 -15.610 1.00 93.12 198 THR A C 1
ATOM 1643 O O . THR A 1 198 ? 11.489 -9.102 -16.766 1.00 93.12 198 THR A O 1
ATOM 1646 N N . LEU A 1 199 ? 11.130 -7.876 -14.929 1.00 93.31 199 LEU A N 1
ATOM 1647 C CA . LEU A 1 199 ? 11.567 -6.601 -15.509 1.00 93.31 199 LEU A CA 1
ATOM 1648 C C . LEU A 1 199 ? 13.046 -6.599 -15.939 1.00 93.31 199 LEU A C 1
ATOM 1650 O O . LEU A 1 199 ? 13.423 -5.861 -16.847 1.00 93.31 199 LEU A O 1
ATOM 1654 N N . LEU A 1 200 ? 13.903 -7.407 -15.305 1.00 92.25 200 LEU A N 1
ATOM 1655 C CA . LEU A 1 200 ? 15.305 -7.533 -15.710 1.00 92.25 200 LEU A CA 1
ATOM 1656 C C . LEU A 1 200 ? 15.509 -8.474 -16.901 1.00 92.25 200 LEU A C 1
ATOM 1658 O O . LEU A 1 200 ? 16.412 -8.233 -17.708 1.00 92.25 200 LEU A O 1
ATOM 1662 N N . THR A 1 201 ? 14.726 -9.551 -16.987 1.00 90.69 201 THR A N 1
ATOM 1663 C CA . THR A 1 201 ? 14.918 -10.612 -17.986 1.00 90.69 201 THR A CA 1
ATOM 1664 C C . THR A 1 201 ? 14.081 -10.417 -19.241 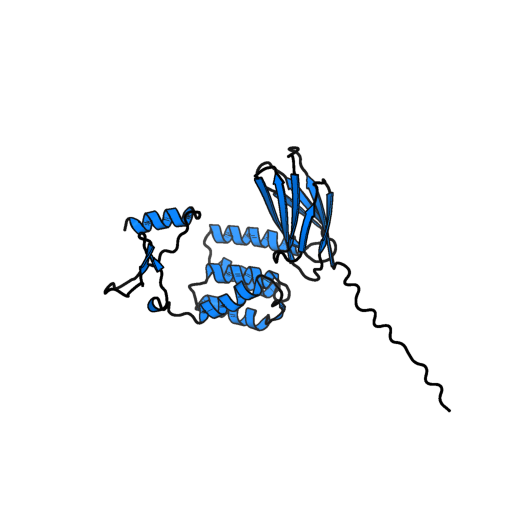1.00 90.69 201 THR A C 1
ATOM 1666 O O . THR A 1 201 ? 14.491 -10.848 -20.318 1.00 90.69 201 THR A O 1
ATOM 1669 N N . GLN A 1 202 ? 12.912 -9.787 -19.126 1.00 83.69 202 GLN A N 1
ATOM 1670 C CA . GLN A 1 202 ? 11.991 -9.619 -20.239 1.00 83.69 202 GLN A CA 1
ATOM 1671 C C . GLN A 1 202 ? 12.481 -8.507 -21.171 1.00 83.69 202 GLN A C 1
ATOM 1673 O O . GLN A 1 202 ? 12.428 -7.323 -20.853 1.00 83.69 202 GLN A O 1
ATOM 1678 N N . ASN A 1 203 ? 12.977 -8.913 -22.340 1.00 75.81 203 ASN A N 1
ATOM 1679 C CA . ASN A 1 203 ? 13.490 -8.009 -23.376 1.00 75.81 203 ASN A CA 1
ATOM 1680 C C . ASN A 1 203 ? 12.516 -7.844 -24.543 1.00 75.81 203 ASN A C 1
ATOM 1682 O O . ASN A 1 203 ? 12.613 -6.880 -25.297 1.00 75.81 203 ASN A O 1
ATOM 1686 N N . ASN A 1 204 ? 11.611 -8.804 -24.709 1.00 77.31 204 ASN A N 1
ATOM 1687 C CA . ASN A 1 204 ? 10.654 -8.876 -25.795 1.00 77.31 204 ASN A CA 1
ATOM 1688 C C . ASN A 1 204 ? 9.289 -9.340 -25.270 1.00 77.31 204 ASN A C 1
ATOM 1690 O O . ASN A 1 204 ? 9.173 -9.996 -24.234 1.00 77.31 204 ASN A O 1
ATOM 1694 N N . ILE A 1 205 ? 8.242 -8.973 -26.002 1.00 78.12 205 ILE A N 1
ATOM 1695 C CA . ILE A 1 205 ? 6.902 -9.528 -25.834 1.00 78.12 205 ILE A CA 1
ATOM 1696 C C . ILE A 1 205 ? 6.631 -10.348 -27.092 1.00 78.12 205 ILE A C 1
ATOM 1698 O O . ILE A 1 205 ? 6.558 -9.798 -28.190 1.00 78.12 205 ILE A O 1
ATOM 1702 N N . GLU A 1 206 ? 6.515 -11.666 -26.947 1.00 82.06 206 GLU A N 1
ATOM 1703 C CA . GLU A 1 206 ? 6.199 -12.558 -28.063 1.00 82.06 206 GLU A CA 1
ATOM 1704 C C . GLU A 1 206 ? 4.695 -12.514 -28.367 1.00 82.06 206 GLU A C 1
ATOM 1706 O O . GLU A 1 206 ? 3.907 -13.313 -27.867 1.00 82.06 206 GLU A O 1
ATOM 1711 N N . LEU A 1 207 ? 4.278 -11.550 -29.192 1.00 83.81 207 LEU A N 1
ATOM 1712 C CA . LEU A 1 207 ? 2.860 -11.324 -29.508 1.00 83.81 207 LEU A CA 1
ATOM 1713 C C . LEU A 1 207 ? 2.196 -12.506 -30.229 1.00 83.81 207 LEU A C 1
ATOM 1715 O O . LEU A 1 207 ? 0.987 -12.692 -30.108 1.00 83.81 207 LEU A O 1
ATOM 1719 N N . ALA A 1 208 ? 2.980 -13.335 -30.926 1.00 83.31 208 ALA A N 1
ATOM 1720 C CA . ALA A 1 208 ? 2.492 -14.508 -31.651 1.00 83.31 208 ALA A CA 1
ATOM 1721 C C . ALA A 1 208 ? 1.885 -15.591 -30.737 1.00 83.31 208 ALA A C 1
ATOM 1723 O O . ALA A 1 208 ? 1.035 -16.369 -31.187 1.00 83.31 208 ALA A O 1
ATOM 1724 N N . GLY A 1 209 ? 2.296 -15.625 -29.462 1.00 85.88 209 GLY A N 1
ATOM 1725 C CA . GLY A 1 209 ? 1.788 -16.555 -28.451 1.00 85.88 209 GLY A CA 1
ATOM 1726 C C . GLY A 1 209 ? 0.416 -16.181 -27.883 1.00 85.88 209 GLY A C 1
ATOM 1727 O O . GLY A 1 209 ? -0.202 -16.997 -27.203 1.00 85.88 209 GLY A O 1
ATOM 1728 N N . TYR A 1 210 ? -0.089 -14.979 -28.173 1.00 88.75 210 TYR A N 1
ATOM 1729 C CA . TYR A 1 210 ? -1.355 -14.482 -27.637 1.00 88.75 210 TYR A CA 1
ATOM 1730 C C . TYR A 1 210 ? -2.465 -14.505 -28.691 1.00 88.75 210 TYR A C 1
ATOM 1732 O O . TYR A 1 210 ? -2.230 -14.364 -29.892 1.00 88.75 210 TYR A O 1
ATOM 1740 N N . SER A 1 211 ? -3.701 -14.697 -28.234 1.00 91.44 211 SER A N 1
ATOM 1741 C CA . SER A 1 211 ? -4.912 -14.616 -29.054 1.00 91.44 211 SER A CA 1
ATOM 1742 C C . SER A 1 211 ? -5.927 -13.726 -28.347 1.00 91.44 211 SER A C 1
ATOM 1744 O O . SER A 1 211 ? -6.087 -13.814 -27.131 1.00 91.44 211 SER A O 1
ATOM 1746 N N . PHE A 1 212 ? -6.590 -12.863 -29.106 1.00 90.81 212 PH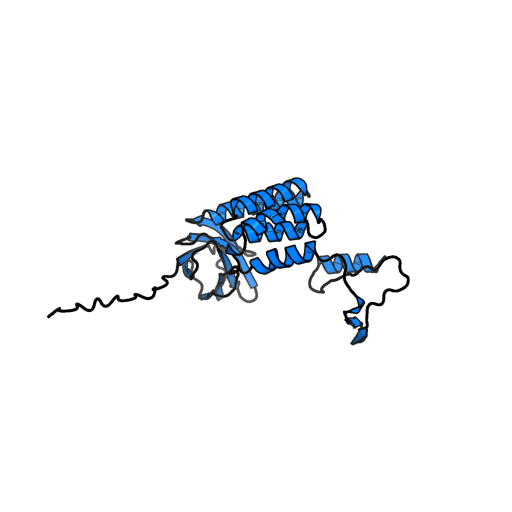E A N 1
ATOM 1747 C CA . PHE A 1 212 ? -7.487 -11.828 -28.597 1.00 90.81 212 PHE A CA 1
ATOM 1748 C C . PHE A 1 212 ? -8.840 -11.925 -29.291 1.00 90.81 212 PHE A C 1
ATOM 1750 O O . PHE A 1 212 ? -8.916 -12.420 -30.411 1.00 90.81 212 PHE A O 1
ATOM 1757 N N . TYR A 1 213 ? -9.897 -11.434 -28.653 1.00 93.75 213 TYR A N 1
ATOM 1758 C CA . TYR A 1 213 ? -11.177 -11.228 -29.326 1.00 93.75 213 TYR A CA 1
ATOM 1759 C C . TYR A 1 213 ? -11.204 -9.839 -29.962 1.00 93.75 213 TYR A C 1
ATOM 1761 O O . TYR A 1 213 ? -10.829 -8.857 -29.319 1.00 93.75 213 TYR A O 1
ATOM 1769 N N . ASP A 1 214 ? -11.633 -9.759 -31.218 1.00 91.12 214 ASP A N 1
ATOM 1770 C CA . ASP A 1 214 ? -11.949 -8.485 -31.857 1.00 91.12 214 ASP A CA 1
ATOM 1771 C C . ASP A 1 214 ? -13.333 -7.960 -31.428 1.00 91.12 214 ASP A C 1
ATOM 1773 O O . ASP A 1 214 ? -14.057 -8.580 -30.646 1.00 91.12 214 ASP A O 1
ATOM 1777 N N . GLN A 1 215 ? -13.718 -6.797 -31.957 1.00 90.25 215 GLN A N 1
ATOM 1778 C CA . GLN A 1 215 ? -15.017 -6.175 -31.673 1.00 90.25 215 GLN A CA 1
ATOM 1779 C C . GLN A 1 215 ? -16.216 -7.013 -32.158 1.00 90.25 215 GLN A C 1
ATOM 1781 O O . GLN A 1 215 ? -17.348 -6.743 -31.765 1.00 90.25 215 GLN A O 1
ATOM 1786 N N . GLN A 1 216 ? -15.986 -8.017 -33.006 1.00 96.00 216 GLN A N 1
ATOM 1787 C CA . GLN A 1 216 ? -16.983 -8.952 -33.521 1.00 96.00 216 GLN A CA 1
ATOM 1788 C C . GLN A 1 216 ? -16.924 -10.311 -32.802 1.00 96.00 216 GLN A C 1
ATOM 1790 O O . GLN A 1 216 ? -17.529 -11.274 -33.278 1.00 96.00 216 GLN A O 1
ATOM 1795 N N . ASN A 1 217 ? -16.224 -10.406 -31.663 1.00 94.12 217 ASN A N 1
ATOM 1796 C CA . ASN A 1 217 ? -16.003 -11.643 -30.909 1.00 94.12 217 ASN A CA 1
ATOM 1797 C C . ASN A 1 217 ? -15.286 -12.747 -31.709 1.00 94.12 217 ASN A C 1
ATOM 1799 O O . ASN A 1 217 ? -15.401 -13.932 -31.383 1.00 94.12 217 ASN A O 1
ATOM 1803 N N . LYS A 1 218 ? -14.507 -12.398 -32.736 1.00 96.31 218 LYS A N 1
ATOM 1804 C CA . LYS A 1 218 ? -13.660 -13.361 -33.445 1.00 96.31 218 LYS A CA 1
ATOM 1805 C C . LYS A 1 218 ? -12.273 -13.401 -32.828 1.00 96.31 218 LYS A C 1
ATOM 1807 O O . LYS A 1 218 ? -11.706 -12.376 -32.459 1.00 96.31 218 LYS A O 1
ATOM 1812 N N . ILE A 1 219 ? -11.717 -14.606 -32.749 1.00 93.94 219 ILE A N 1
ATOM 1813 C CA . ILE A 1 219 ? -10.347 -14.806 -32.287 1.00 93.94 219 ILE A CA 1
ATOM 1814 C C . ILE A 1 219 ? -9.390 -14.291 -33.365 1.00 93.94 219 ILE A C 1
ATOM 1816 O O . ILE A 1 219 ? -9.403 -14.760 -34.502 1.00 93.94 219 ILE A O 1
ATOM 1820 N N . THR A 1 220 ? -8.539 -13.347 -32.986 1.00 90.94 220 THR A N 1
ATOM 1821 C CA . THR A 1 220 ? -7.505 -12.747 -33.821 1.00 90.94 220 THR A CA 1
ATOM 1822 C C . THR A 1 220 ? -6.142 -12.840 -33.142 1.00 90.94 220 THR A C 1
ATOM 1824 O O . THR A 1 220 ? -6.029 -12.910 -31.915 1.00 90.94 220 THR A O 1
ATOM 1827 N N . LYS A 1 221 ? -5.082 -12.842 -33.950 1.00 89.00 221 LYS A N 1
ATOM 1828 C CA . LYS A 1 221 ? -3.695 -12.767 -33.487 1.00 89.00 221 LYS A CA 1
ATOM 1829 C C . LYS A 1 221 ? -3.092 -11.452 -33.943 1.00 89.00 221 LYS A C 1
ATOM 1831 O O . LYS A 1 221 ? -3.337 -11.006 -35.064 1.00 89.00 221 LYS A O 1
ATOM 1836 N N . ILE A 1 222 ? -2.258 -10.857 -33.096 1.00 83.06 222 ILE A N 1
ATOM 1837 C CA . ILE A 1 222 ? -1.480 -9.681 -33.482 1.00 83.06 222 ILE A CA 1
ATOM 1838 C C . ILE A 1 222 ? -0.334 -10.176 -34.363 1.00 83.06 222 ILE A C 1
ATOM 1840 O O . ILE A 1 222 ? 0.713 -10.598 -33.876 1.00 83.06 222 ILE A O 1
ATOM 1844 N N . ALA A 1 223 ? -0.560 -10.187 -35.674 1.00 71.31 223 ALA A N 1
ATOM 1845 C CA . ALA A 1 223 ? 0.500 -10.455 -36.629 1.00 71.31 223 ALA A CA 1
ATOM 1846 C C . ALA A 1 223 ? 1.400 -9.214 -36.730 1.00 71.31 223 ALA A C 1
ATOM 1848 O O . ALA A 1 223 ? 0.871 -8.101 -36.846 1.00 71.31 223 ALA A O 1
ATOM 1849 N N . PRO A 1 224 ? 2.734 -9.367 -36.734 1.00 63.25 224 PRO A N 1
ATOM 1850 C CA . PRO A 1 224 ? 3.614 -8.279 -37.121 1.00 63.25 224 PRO A CA 1
ATOM 1851 C C . PRO A 1 224 ? 3.332 -7.953 -38.592 1.00 63.25 224 PRO A C 1
ATOM 1853 O O . PRO A 1 224 ? 3.791 -8.638 -39.503 1.00 63.25 224 PRO A O 1
ATOM 1856 N N . LYS A 1 225 ? 2.499 -6.937 -38.835 1.00 63.75 225 LYS A N 1
ATOM 1857 C CA . LYS A 1 225 ? 2.398 -6.321 -40.158 1.00 63.75 225 LYS A CA 1
ATOM 1858 C C . LYS A 1 225 ? 3.710 -5.594 -40.450 1.00 63.75 225 LYS A C 1
ATOM 1860 O O . LYS A 1 225 ? 4.485 -5.315 -39.542 1.00 63.75 225 LYS A O 1
ATOM 1865 N N . THR A 1 226 ? 3.919 -5.242 -41.712 1.00 66.50 226 THR A N 1
ATOM 1866 C CA . THR A 1 226 ? 5.051 -4.476 -42.274 1.00 66.50 226 THR A CA 1
ATOM 1867 C C . THR A 1 226 ? 5.293 -3.089 -41.646 1.00 66.50 226 THR A C 1
ATOM 1869 O O . THR A 1 226 ? 6.017 -2.271 -42.207 1.00 66.50 226 THR A O 1
ATOM 1872 N N . SER A 1 227 ? 4.661 -2.783 -40.517 1.00 70.44 227 SER A N 1
ATOM 1873 C CA . SER A 1 227 ? 4.784 -1.538 -39.776 1.00 70.44 227 SER A CA 1
ATOM 1874 C C . SER A 1 227 ? 6.116 -1.492 -39.029 1.00 70.44 227 SER A C 1
ATOM 1876 O O . SER A 1 227 ? 6.495 -2.450 -38.361 1.00 70.44 227 SER A O 1
ATOM 1878 N N . ALA A 1 228 ? 6.799 -0.347 -39.085 1.00 78.38 228 ALA A N 1
ATOM 1879 C CA . ALA A 1 228 ? 8.040 -0.128 -38.339 1.00 78.38 228 ALA A CA 1
ATOM 1880 C C . ALA A 1 228 ? 7.837 -0.168 -36.811 1.00 78.38 228 ALA A C 1
ATOM 1882 O O . ALA A 1 228 ? 8.769 -0.474 -36.072 1.00 78.38 228 ALA A O 1
ATOM 1883 N N . PHE A 1 229 ? 6.616 0.118 -36.343 1.00 78.81 229 PHE A N 1
ATOM 1884 C CA . PHE A 1 229 ? 6.255 0.140 -34.929 1.00 78.81 229 PHE A CA 1
ATOM 1885 C C . PHE A 1 229 ? 4.851 -0.430 -34.716 1.00 78.81 229 PHE A C 1
ATOM 1887 O O . PHE A 1 229 ? 3.969 -0.278 -35.564 1.00 78.81 229 PHE A O 1
ATOM 1894 N N . ILE A 1 230 ? 4.649 -1.059 -33.559 1.00 79.69 230 ILE A N 1
ATOM 1895 C CA . ILE A 1 230 ? 3.344 -1.495 -33.058 1.00 79.69 230 ILE A CA 1
ATOM 1896 C C . ILE A 1 230 ? 3.133 -0.804 -31.715 1.00 79.69 230 ILE A C 1
ATOM 1898 O O . ILE A 1 230 ? 3.978 -0.913 -30.825 1.00 79.69 230 ILE A O 1
ATOM 1902 N N . VAL A 1 231 ? 2.006 -0.111 -31.568 1.00 83.88 231 VAL A N 1
ATOM 1903 C CA . VAL A 1 231 ? 1.566 0.450 -30.289 1.00 83.88 231 VAL A CA 1
ATOM 1904 C C . VAL A 1 231 ? 0.537 -0.499 -29.694 1.00 83.88 231 VAL A C 1
ATOM 1906 O O . VAL A 1 231 ? -0.460 -0.824 -30.337 1.00 83.88 231 VAL A O 1
ATOM 1909 N N . LEU A 1 232 ? 0.795 -0.960 -28.473 1.00 85.81 232 LEU A N 1
ATOM 1910 C CA . LEU A 1 232 ? -0.147 -1.761 -27.700 1.00 85.81 232 LEU A CA 1
ATOM 1911 C C . LEU A 1 232 ? -0.737 -0.869 -26.612 1.00 85.81 232 LEU A C 1
ATOM 1913 O O . LEU A 1 232 ? -0.041 -0.514 -25.661 1.00 85.81 232 LEU A O 1
ATOM 1917 N N . ASP A 1 233 ? -2.002 -0.498 -26.777 1.00 88.25 233 ASP A N 1
ATOM 1918 C CA . ASP A 1 233 ? -2.749 0.293 -25.803 1.00 88.25 233 ASP A CA 1
ATOM 1919 C C . ASP A 1 233 ? -3.657 -0.623 -24.973 1.00 88.25 233 ASP A C 1
ATOM 1921 O O . ASP A 1 233 ? -4.593 -1.238 -25.490 1.00 88.25 233 ASP A O 1
ATOM 1925 N N . PHE A 1 234 ? -3.355 -0.731 -23.680 1.00 87.56 234 PHE A N 1
ATOM 1926 C CA . PHE A 1 234 ? -4.125 -1.517 -22.722 1.00 87.56 234 PHE A CA 1
ATOM 1927 C C . PHE A 1 234 ? -4.905 -0.568 -21.819 1.00 87.56 234 PHE A C 1
ATOM 1929 O O . PHE A 1 234 ? -4.345 0.058 -20.919 1.00 87.56 234 PHE A O 1
ATOM 1936 N N . TRP A 1 235 ? -6.215 -0.493 -22.031 1.00 89.00 235 TRP A N 1
ATOM 1937 C CA . TRP A 1 235 ? -7.089 0.417 -21.304 1.00 89.00 235 TRP A CA 1
ATOM 1938 C C . TRP A 1 235 ? -8.337 -0.303 -20.794 1.00 89.00 235 TRP A C 1
ATOM 1940 O O . TRP A 1 235 ? -8.722 -1.372 -21.265 1.00 89.00 235 TRP A O 1
ATOM 1950 N N . PHE A 1 236 ? -8.978 0.303 -19.798 1.00 88.25 236 PHE A N 1
ATOM 1951 C CA . PHE A 1 236 ? -10.171 -0.236 -19.154 1.00 88.25 236 PHE A CA 1
ATOM 1952 C C . PHE A 1 236 ? -11.249 0.843 -19.089 1.00 88.25 236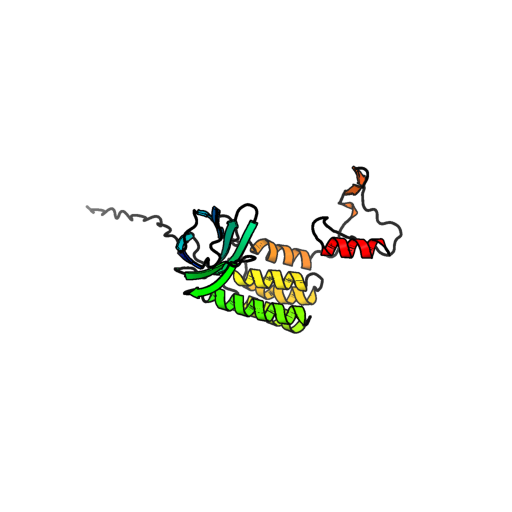 PHE A C 1
ATOM 1954 O O . PHE A 1 236 ? -10.954 1.992 -18.758 1.00 88.25 236 PHE A O 1
ATOM 1961 N N . LEU A 1 237 ? -12.511 0.466 -19.325 1.00 85.50 237 LEU A N 1
ATOM 1962 C CA . LEU A 1 237 ? -13.668 1.380 -19.310 1.00 85.50 237 LEU A CA 1
ATOM 1963 C C . LEU A 1 237 ? -13.885 2.093 -17.965 1.00 85.50 237 LEU A C 1
ATOM 1965 O O . LEU A 1 237 ? -14.554 3.121 -17.907 1.00 85.50 237 LEU A O 1
ATOM 1969 N N . THR A 1 238 ? -13.322 1.570 -16.881 1.00 87.25 238 THR A N 1
ATOM 1970 C CA . THR A 1 238 ? -13.413 2.160 -15.540 1.00 87.25 238 THR A CA 1
ATOM 1971 C C . THR A 1 238 ? -12.209 3.038 -15.182 1.00 87.25 238 THR A C 1
ATOM 1973 O O . THR A 1 238 ? -12.232 3.719 -14.158 1.00 87.25 238 THR A O 1
ATOM 1976 N N . CYS A 1 239 ? -11.164 3.072 -16.015 1.00 86.19 239 CYS A N 1
ATOM 1977 C CA . CYS A 1 239 ? -9.971 3.884 -15.798 1.00 86.19 239 CYS A CA 1
ATOM 1978 C C . CYS A 1 239 ? -10.084 5.213 -16.557 1.00 86.19 239 CYS A C 1
ATOM 1980 O O . CYS A 1 239 ? -9.710 5.303 -17.724 1.00 86.19 239 CYS A O 1
ATOM 1982 N N . ILE A 1 240 ? -10.580 6.263 -15.890 1.00 85.19 240 ILE A N 1
ATOM 1983 C CA . ILE A 1 240 ? -10.781 7.595 -16.498 1.00 85.19 240 ILE A CA 1
ATOM 1984 C C . ILE A 1 240 ? -9.516 8.125 -17.210 1.00 85.19 240 ILE A C 1
ATOM 1986 O O . ILE A 1 240 ? -9.654 8.585 -18.345 1.00 85.19 240 ILE A O 1
ATOM 1990 N N . PRO A 1 241 ? -8.300 8.045 -16.626 1.00 85.75 241 PRO A N 1
ATOM 1991 C CA . PRO A 1 241 ? -7.080 8.428 -17.337 1.00 85.75 241 PRO A CA 1
ATOM 1992 C C . PRO A 1 241 ? -6.842 7.585 -18.594 1.00 85.75 241 PRO A C 1
ATOM 1994 O O . PRO A 1 241 ? -6.647 8.148 -19.663 1.00 85.75 241 PRO A O 1
ATOM 1997 N N . CYS A 1 242 ? -6.990 6.260 -18.503 1.00 89.50 242 CYS A N 1
ATOM 1998 C CA . CYS A 1 242 ? -6.803 5.360 -19.640 1.00 89.50 242 CYS A CA 1
ATOM 1999 C C . CYS A 1 242 ? -7.786 5.663 -20.785 1.00 89.50 242 CYS A C 1
ATOM 2001 O O . CYS A 1 242 ? -7.408 5.621 -21.947 1.00 89.50 242 CYS A O 1
ATOM 2003 N N . LEU A 1 243 ? -9.043 6.016 -20.482 1.00 87.81 243 LEU A N 1
ATOM 2004 C CA . LEU A 1 243 ? -10.008 6.454 -21.503 1.00 87.81 243 LEU A CA 1
ATOM 2005 C C . LEU A 1 243 ? -9.602 7.761 -22.176 1.00 87.81 243 LEU A C 1
ATOM 2007 O O . LEU A 1 243 ? -9.894 7.957 -23.356 1.00 87.81 243 LEU A O 1
ATOM 2011 N N . LYS A 1 244 ? -9.010 8.687 -21.417 1.00 89.25 244 LYS A N 1
ATOM 2012 C CA . LYS A 1 244 ? -8.521 9.949 -21.966 1.00 89.25 244 LYS A CA 1
ATOM 2013 C C . LYS A 1 244 ? -7.362 9.682 -22.926 1.00 89.25 244 LYS A C 1
ATOM 2015 O O . LYS A 1 244 ? -7.422 10.163 -24.053 1.00 89.25 244 LYS A O 1
ATOM 2020 N N . ASP A 1 245 ? -6.402 8.867 -22.503 1.00 88.56 245 ASP A N 1
ATOM 2021 C CA . ASP A 1 245 ? -5.232 8.498 -23.302 1.00 88.56 245 ASP A CA 1
ATOM 2022 C C . ASP A 1 245 ? -5.652 7.710 -24.554 1.00 88.56 245 ASP A C 1
ATOM 2024 O O . ASP A 1 245 ? -5.262 8.065 -25.662 1.00 88.56 245 ASP A O 1
ATOM 2028 N N . HIS A 1 246 ? -6.558 6.733 -24.422 1.00 91.38 246 HIS A N 1
ATOM 2029 C CA . HIS A 1 246 ? -7.095 5.968 -25.553 1.00 91.38 246 HIS A CA 1
ATOM 2030 C C . HIS A 1 246 ? -7.754 6.870 -26.608 1.00 91.38 246 HIS A C 1
ATOM 2032 O O . HIS A 1 246 ? -7.523 6.722 -27.807 1.00 91.38 246 HIS A O 1
ATOM 2038 N N . LYS A 1 247 ? -8.555 7.854 -26.173 1.00 89.12 247 LYS A N 1
ATOM 2039 C CA . LYS A 1 247 ? -9.183 8.840 -27.071 1.00 89.12 247 LYS A CA 1
ATOM 2040 C C . LYS A 1 247 ? -8.171 9.748 -27.766 1.00 89.12 247 LYS A C 1
ATOM 2042 O O . LYS A 1 247 ? -8.495 10.298 -28.815 1.00 89.12 247 LYS A O 1
ATOM 2047 N N . GLU A 1 248 ? -7.012 9.979 -27.162 1.00 92.06 248 GLU A N 1
ATOM 2048 C CA . GLU A 1 248 ? -5.929 10.762 -27.752 1.00 92.06 248 GLU A CA 1
ATOM 2049 C C . GLU A 1 248 ? -5.150 9.929 -28.774 1.00 92.06 248 GLU A C 1
ATOM 2051 O O . GLU A 1 248 ? -4.936 10.386 -29.894 1.00 92.06 248 GLU A O 1
ATOM 2056 N N . ILE A 1 249 ? -4.823 8.679 -28.433 1.00 88.44 249 ILE A N 1
ATOM 2057 C CA . ILE A 1 249 ? -4.168 7.721 -29.331 1.00 88.44 249 ILE A CA 1
ATOM 2058 C C . ILE A 1 249 ? -5.038 7.468 -30.565 1.00 88.44 249 ILE A C 1
ATOM 2060 O O . ILE A 1 249 ? -4.540 7.559 -31.675 1.00 88.44 249 ILE A O 1
ATOM 2064 N N . ALA A 1 250 ? -6.343 7.234 -30.396 1.00 84.69 250 ALA A N 1
ATOM 2065 C CA . ALA A 1 250 ? -7.260 6.921 -31.495 1.00 84.69 250 ALA A CA 1
ATOM 2066 C C . ALA A 1 250 ? -7.481 8.066 -32.507 1.00 84.69 250 ALA A C 1
ATOM 2068 O O . ALA A 1 250 ? -8.111 7.849 -33.541 1.00 84.69 250 ALA A O 1
ATOM 2069 N N . LYS A 1 251 ? -7.030 9.291 -32.204 1.00 86.88 251 LYS A N 1
ATOM 2070 C CA . LYS A 1 251 ? -7.107 10.445 -33.117 1.00 86.88 251 LYS A CA 1
ATOM 2071 C C . LYS A 1 251 ? -5.872 10.604 -34.004 1.00 86.88 251 LYS A C 1
ATOM 2073 O O . LYS A 1 251 ? -5.946 11.383 -34.953 1.00 86.88 251 LYS A O 1
ATOM 2078 N N . ASN A 1 252 ? -4.768 9.946 -33.656 1.00 62.31 252 ASN A N 1
ATOM 2079 C CA . ASN A 1 252 ? -3.489 10.007 -34.364 1.00 62.31 252 ASN A CA 1
ATOM 2080 C C . ASN A 1 252 ? -3.263 8.729 -35.177 1.00 62.31 252 ASN A C 1
ATOM 2082 O O . ASN A 1 252 ? -2.533 8.822 -36.185 1.00 62.31 252 ASN A O 1
#

Radius of gyration: 24.48 Å; chains: 1; bounding box: 47×70×83 Å

Secondary structure (DSSP, 8-state):
------------------SEEEEEEEE-TT-----EEEEEETTSSSEEEE---SEEEEEE--SS-EEEEEEEEETTEEEEEEEEE-SB--EEEEEE-SS-EEEEEEES-HHHHHHHHHHHHHHHHHHTT-HHHHHHHHHHHHHHTTTSTHHHHHHHHHHHHHTT-HHHHHHHHHHHHHHTTTTTTSTHHHHHHHHHHHHHH-----GGG--EE-TTS-EE-----S-S--------TT-HHHHHHHHHHTT-

pLDDT: mean 90.26, std 12.67, range [39.97, 98.44]

Foldseek 3Di:
DDDDDPPPPPPPPDPLDQFAKEKEAEAEPVPQPFQWKWKAWPVRPDIDIGGDDRIDIDGHSDQAWTKMKIWTDRPPDIAIDIFIFGTDYKYWYWYDDPHHIDTPDIPPGPPRVVVVVVVVVLVVCVVVVVVPVLLVSLLVQLQVQLQHPVVLVSLLVQCVVCLPPLPSLVSCVVSCVSSDCNVVVPPSPCVRPVSSVCSNPDPDDPQQPDWDQDPVRDIDGPDPDPDPDDDDQDADPPDPVSVVVVVVVVVD

Sequence (252 aa):
MKLFSLITLFFCWGVVNAQTKIQISTKNPLQLKIDRVEVFDLSQKEFYELNYSDSLTFSFEKSNIDCYNIRYIIGKKTLREQIWLNPGNPKVLVHLDSAKVTVDTVLNSASYNEHANFKRVYKELLQKKDTVQLNQILLESFRRNLDNPFSLLYGDLYLNINQNSKIQLLKLKPLLQSQGDKFKWFVLYSGVVNRFHTLLTQNNIELAGYSFYDQQNKITKIAPKTSAFIVLDFWFLTCIPCLKDHKEIAKN